Protein AF-A0A8S3RCR1-F1 (afdb_monomer_lite)

Sequence (208 aa):
MQGLGIGVKFLTEEIILFYMEIHKSMHLSSQDHKLKMFHVECVRMNILMWTLYLLLFKKQIIDGKDVNLASLLIPNYETPQIHSVAANGLELNISGKPDPRLNRKLTIQEFIKAFGKFKRVMSSVYPDRRAELDAYEDEIIDISNFYGDRFYDYHKLFSAKSAALLRERRIKVDWSKRDRDLLSLIVAGGNVNVCKICNLVDHTTAFS

pLDDT: mean 70.96, std 20.69, range [28.19, 97.94]

Foldseek 3Di:
DDDPDQPPPVPPPVVVVVVVVVVVVVVPDDDDPVVVVVVVVVVVVLVVLVVVVLVVVLVCLQLLHLDQLLQQVDPSDDDQPQDQDDDPNDRDRPRDDPDVSSVDQDALVSCCVSLVVSLVSNCSPVVVCNVLSVLLNVVLVVCCVVPNSLSRVLVNQVSLVQSCCCVPVVDHDRSNDDPPVSSCCSRVVPPQQADPVPRHSPDHPDPD

Radius of gyration: 21.23 Å; chains: 1; bounding box: 53×50×70 Å

Structure (mmCIF, N/CA/C/O backbone):
data_AF-A0A8S3RCR1-F1
#
_entry.id   AF-A0A8S3RCR1-F1
#
loop_
_atom_site.group_PDB
_atom_site.id
_atom_site.type_symbol
_atom_site.label_atom_id
_atom_site.label_alt_id
_atom_site.label_comp_id
_atom_site.label_asym_id
_atom_site.label_entity_id
_atom_site.label_seq_id
_atom_site.pdbx_PDB_ins_code
_atom_site.Cartn_x
_atom_site.Cartn_y
_atom_site.Cartn_z
_atom_site.occupancy
_atom_site.B_iso_or_equiv
_atom_site.auth_seq_id
_atom_site.auth_comp_id
_atom_site.auth_asym_id
_atom_site.auth_atom_id
_atom_site.pdbx_PDB_model_num
ATOM 1 N N . MET A 1 1 ? -16.857 -32.326 0.442 1.00 38.06 1 MET A N 1
ATOM 2 C CA . MET A 1 1 ? -17.198 -32.139 1.869 1.00 38.06 1 MET A CA 1
ATOM 3 C C . MET A 1 1 ? -16.024 -31.464 2.562 1.00 38.06 1 MET A C 1
ATOM 5 O O . MET A 1 1 ? -14.901 -31.807 2.234 1.00 38.06 1 MET A O 1
ATOM 9 N N . GLN A 1 2 ? -16.333 -30.575 3.514 1.00 35.47 2 GLN A N 1
ATOM 10 C CA . GLN A 1 2 ? -15.449 -29.847 4.446 1.00 35.47 2 GLN A CA 1
ATOM 11 C C . GLN A 1 2 ? -14.782 -28.559 3.928 1.00 35.47 2 GLN A C 1
ATOM 13 O O . GLN A 1 2 ? -14.127 -28.547 2.894 1.00 35.47 2 GLN A O 1
ATOM 18 N N . GLY A 1 3 ? -14.987 -27.467 4.684 1.00 28.19 3 GLY A N 1
ATOM 19 C CA . GLY A 1 3 ? -14.357 -26.162 4.447 1.00 28.19 3 GLY A CA 1
ATOM 20 C C . GLY A 1 3 ? -15.073 -24.912 4.995 1.00 28.19 3 GLY A C 1
ATOM 21 O O . GLY A 1 3 ? -14.599 -23.809 4.756 1.00 28.19 3 GLY A O 1
ATOM 22 N N . LEU A 1 4 ? -16.192 -25.025 5.723 1.00 33.91 4 LEU A N 1
ATOM 23 C CA . LEU A 1 4 ? -16.800 -23.904 6.464 1.00 33.91 4 LEU A CA 1
ATOM 24 C C . LEU A 1 4 ? -16.152 -23.816 7.855 1.00 33.91 4 LEU A C 1
ATOM 26 O O . LEU A 1 4 ? -16.524 -24.581 8.739 1.00 33.91 4 LEU A O 1
ATOM 30 N N . GLY A 1 5 ? -15.174 -22.929 8.070 1.00 33.78 5 GLY A N 1
ATOM 31 C CA . GLY A 1 5 ? -14.582 -22.836 9.416 1.00 33.78 5 GLY A CA 1
ATOM 32 C C . GLY A 1 5 ? -13.543 -21.759 9.730 1.00 33.78 5 GLY A C 1
ATOM 33 O O . GLY A 1 5 ? -13.031 -21.769 10.845 1.00 33.78 5 GLY A O 1
ATOM 34 N N . ILE A 1 6 ? -13.201 -20.837 8.823 1.00 37.75 6 ILE A N 1
ATOM 35 C CA . ILE A 1 6 ? -12.037 -19.947 9.054 1.00 37.75 6 ILE A CA 1
ATOM 36 C C . ILE A 1 6 ? -12.430 -18.473 9.299 1.00 37.75 6 ILE A C 1
ATOM 38 O O . ILE A 1 6 ? -11.677 -17.723 9.912 1.00 37.75 6 ILE A O 1
ATOM 42 N N . GLY A 1 7 ? -13.661 -18.064 8.972 1.00 31.39 7 GLY A N 1
ATOM 43 C CA . GLY A 1 7 ? -14.106 -16.665 9.108 1.00 31.39 7 GLY A CA 1
ATOM 44 C C . GLY A 1 7 ? -14.432 -16.172 10.529 1.00 31.39 7 GLY A C 1
ATOM 45 O O . GLY A 1 7 ? -14.585 -14.970 10.723 1.00 31.39 7 GLY A O 1
ATOM 46 N N . VAL A 1 8 ? -14.542 -17.060 11.526 1.00 35.16 8 VAL A N 1
ATOM 47 C CA . VAL A 1 8 ? -15.030 -16.699 12.878 1.00 35.16 8 VAL A CA 1
ATOM 48 C C . VAL A 1 8 ? -13.893 -16.378 13.862 1.00 35.16 8 VAL A C 1
ATOM 50 O O . VAL A 1 8 ? -14.118 -15.682 14.845 1.00 35.16 8 VAL A O 1
ATOM 53 N N . LYS A 1 9 ? -12.650 -16.808 13.599 1.00 40.06 9 LYS A N 1
ATOM 54 C CA . LYS A 1 9 ? -11.548 -16.699 14.581 1.00 40.06 9 LYS A CA 1
ATOM 55 C C . LYS A 1 9 ? -10.892 -15.317 14.681 1.00 40.06 9 LYS A C 1
ATOM 57 O O . LYS A 1 9 ? -10.357 -14.985 15.726 1.00 40.06 9 LYS A O 1
ATOM 62 N N . PHE A 1 10 ? -10.939 -14.489 13.638 1.00 39.25 10 PHE A N 1
ATOM 63 C CA . PHE A 1 10 ? -10.272 -13.174 13.664 1.00 39.25 10 PHE A CA 1
ATOM 64 C C . PHE A 1 10 ? -11.093 -12.067 14.331 1.00 39.25 10 PHE A C 1
ATOM 66 O O . PHE A 1 10 ? -10.557 -11.011 14.649 1.00 39.25 10 PHE A O 1
ATOM 73 N N . LEU A 1 11 ? -12.392 -12.292 14.537 1.00 44.34 11 LEU A N 1
ATOM 74 C CA . LEU A 1 11 ? -13.261 -11.343 15.227 1.00 44.34 11 LEU A CA 1
ATOM 75 C C . LEU A 1 11 ? -13.164 -11.482 16.750 1.00 44.34 11 LEU A C 1
ATOM 77 O O . LEU A 1 11 ? -13.550 -10.559 17.448 1.00 44.34 11 LEU A O 1
ATOM 81 N N . THR A 1 12 ? -12.653 -12.589 17.292 1.00 53.22 12 THR A N 1
ATOM 82 C CA . THR A 1 12 ? -12.822 -12.876 18.719 1.00 53.22 12 THR A CA 1
ATOM 83 C C . THR A 1 12 ? -11.883 -12.092 19.624 1.00 53.22 12 THR A C 1
ATOM 85 O O . THR A 1 12 ? -12.355 -11.600 20.631 1.00 53.22 12 THR A O 1
ATOM 88 N N . GLU A 1 13 ? -10.602 -11.902 19.311 1.00 45.50 13 GLU A N 1
ATOM 89 C CA . GLU A 1 13 ? -9.670 -11.304 20.291 1.00 45.50 13 GLU A CA 1
ATOM 90 C C . GLU A 1 13 ? -9.880 -9.797 20.501 1.00 45.50 13 GLU A C 1
ATOM 92 O O . GLU A 1 13 ? -9.953 -9.340 21.640 1.00 45.50 13 GLU A O 1
ATOM 97 N N . GLU A 1 14 ? -10.065 -9.024 19.425 1.00 48.78 14 GLU A N 1
ATOM 98 C CA . GLU A 1 14 ? -10.359 -7.585 19.528 1.00 48.78 14 GLU A CA 1
ATOM 99 C C . GLU A 1 14 ? -11.768 -7.340 20.109 1.00 48.78 14 GLU A C 1
ATOM 101 O O . GLU A 1 14 ? -11.953 -6.410 20.895 1.00 48.78 14 GLU A O 1
ATOM 106 N N . ILE A 1 15 ? -12.746 -8.212 19.809 1.00 52.50 15 ILE A N 1
ATOM 107 C CA . ILE A 1 15 ? -14.072 -8.165 20.445 1.00 52.50 15 ILE A CA 1
ATOM 108 C C . ILE A 1 15 ? -13.982 -8.555 21.920 1.00 52.50 15 ILE A C 1
ATOM 110 O O . ILE A 1 15 ? -14.623 -7.898 22.726 1.00 52.50 15 ILE A O 1
ATOM 114 N N . ILE A 1 16 ? -13.192 -9.565 22.301 1.00 52.00 16 ILE A N 1
ATOM 115 C CA . ILE A 1 16 ? -13.025 -10.005 23.696 1.00 52.00 16 ILE A CA 1
ATOM 116 C C . ILE A 1 16 ? -12.369 -8.905 24.528 1.00 52.00 16 ILE A C 1
ATOM 118 O O . ILE A 1 16 ? -12.873 -8.601 25.605 1.00 52.00 16 ILE A O 1
ATOM 122 N N . LEU A 1 17 ? -11.301 -8.271 24.036 1.00 53.91 17 LEU A N 1
ATOM 123 C CA . LEU A 1 17 ? -10.651 -7.163 24.743 1.00 53.91 17 LEU A CA 1
ATOM 124 C C . LEU A 1 17 ? -11.605 -5.973 24.916 1.00 53.91 17 LEU A C 1
ATOM 126 O O . LEU A 1 17 ? -11.690 -5.410 26.003 1.00 53.91 17 LEU A O 1
ATOM 130 N N . PHE A 1 18 ? -12.400 -5.655 23.892 1.00 54.16 18 PHE A N 1
ATOM 131 C CA . PHE A 1 18 ? -13.432 -4.621 23.985 1.00 54.16 18 PHE A CA 1
ATOM 132 C C . PHE A 1 18 ? -14.581 -5.016 24.932 1.00 54.16 18 PHE A C 1
ATOM 134 O O . PHE A 1 18 ? -15.055 -4.190 25.708 1.00 54.16 18 PHE A O 1
ATOM 141 N N . TYR A 1 19 ? -14.992 -6.289 24.940 1.00 52.16 19 TYR A N 1
ATOM 142 C CA . TYR A 1 19 ? -16.002 -6.826 25.858 1.00 52.16 19 TYR A CA 1
ATOM 143 C C . TYR A 1 19 ? -15.517 -6.786 27.311 1.00 52.16 19 TYR A C 1
ATOM 145 O O . TYR A 1 19 ? -16.290 -6.465 28.212 1.00 52.16 19 TYR A O 1
ATOM 153 N N . MET A 1 20 ? -14.232 -7.068 27.545 1.00 52.97 20 MET A N 1
ATOM 154 C CA . MET A 1 20 ? -13.609 -6.971 28.864 1.00 52.97 20 MET A CA 1
ATOM 155 C C . MET A 1 20 ? -13.491 -5.518 29.337 1.00 52.97 20 MET A C 1
ATOM 157 O O . MET A 1 20 ? -13.772 -5.249 30.505 1.00 52.97 20 MET A O 1
ATOM 161 N N . GLU A 1 21 ? -13.168 -4.576 28.447 1.00 55.81 21 GLU A N 1
ATOM 162 C CA . GLU A 1 21 ? -13.151 -3.139 28.753 1.00 55.81 21 GLU A CA 1
ATOM 163 C C . GLU A 1 21 ? -14.562 -2.629 29.112 1.00 55.81 21 GLU A C 1
ATOM 165 O O . GLU A 1 21 ? -14.747 -1.970 30.136 1.00 55.81 21 GLU A O 1
ATOM 170 N N . ILE A 1 22 ? -15.589 -3.029 28.347 1.00 52.16 22 ILE A N 1
ATOM 171 C CA . ILE A 1 22 ? -17.000 -2.703 28.625 1.00 52.16 22 ILE A CA 1
ATOM 172 C C . ILE A 1 22 ? -17.455 -3.293 29.963 1.00 52.16 22 ILE A C 1
ATOM 174 O O . ILE A 1 22 ? -18.098 -2.601 30.755 1.00 52.16 22 ILE A O 1
ATOM 178 N N . HIS A 1 23 ? -17.119 -4.553 30.247 1.00 55.25 23 HIS A N 1
ATOM 179 C CA . HIS A 1 23 ? -17.487 -5.202 31.506 1.00 55.25 23 HIS A CA 1
ATOM 180 C C . HIS A 1 23 ? -16.837 -4.501 32.711 1.00 55.25 23 HIS A C 1
ATOM 182 O O . HIS A 1 23 ? -17.454 -4.356 33.768 1.00 55.25 23 HIS A O 1
ATOM 188 N N . LYS A 1 24 ? -15.612 -3.992 32.536 1.00 56.00 24 LYS A N 1
ATOM 189 C CA . LYS A 1 24 ? -14.896 -3.194 33.536 1.00 56.00 24 LYS A CA 1
ATOM 190 C C . LYS A 1 24 ? -15.561 -1.828 33.756 1.00 56.00 24 LYS A C 1
ATOM 192 O O . LYS A 1 24 ? -15.744 -1.428 34.904 1.00 56.00 24 LYS A O 1
ATOM 197 N N . SER A 1 25 ? -16.009 -1.156 32.692 1.00 50.44 25 SER A N 1
ATOM 198 C CA . SER A 1 25 ? -16.772 0.102 32.777 1.00 50.44 25 SER A CA 1
ATOM 199 C C . SER A 1 25 ? -18.176 -0.074 33.376 1.00 50.44 25 SER A C 1
ATOM 201 O O . SER A 1 25 ? -18.629 0.789 34.127 1.00 50.44 25 SER A O 1
ATOM 203 N N . MET A 1 26 ? -18.851 -1.203 33.124 1.00 50.53 26 MET A N 1
ATOM 204 C CA . MET A 1 26 ? -20.158 -1.523 33.720 1.00 50.53 26 MET A CA 1
ATOM 205 C C . MET A 1 26 ? -20.089 -1.744 35.234 1.00 50.53 26 MET A C 1
ATOM 207 O O . MET A 1 26 ? -21.072 -1.486 35.932 1.00 50.53 26 MET A O 1
ATOM 211 N N . HIS A 1 27 ? -18.946 -2.198 35.754 1.00 52.91 27 HIS A N 1
ATOM 212 C CA . HIS A 1 27 ? -18.789 -2.455 37.184 1.00 52.91 27 HIS A CA 1
ATOM 213 C C . HIS A 1 27 ? -18.589 -1.176 38.017 1.00 52.91 27 HIS A C 1
ATOM 215 O O . HIS A 1 27 ? -18.861 -1.189 39.216 1.00 52.91 27 HIS A O 1
ATOM 221 N N . LEU A 1 28 ? -18.165 -0.075 37.383 1.00 51.44 28 LEU A N 1
ATOM 222 C CA . LEU A 1 28 ? -17.872 1.219 38.017 1.00 51.44 28 LEU A CA 1
ATOM 223 C C . LEU A 1 28 ? -19.085 2.174 38.084 1.00 51.44 28 LEU A C 1
ATOM 225 O O . LEU A 1 28 ? -19.004 3.225 38.715 1.00 51.44 28 LEU A O 1
ATOM 229 N N . SER A 1 29 ? -20.218 1.825 37.463 1.00 47.53 29 SER A N 1
ATOM 230 C CA . SER A 1 29 ? -21.418 2.671 37.380 1.00 47.53 29 SER A CA 1
ATOM 231 C C . SER A 1 29 ? -22.525 2.204 38.343 1.00 47.53 29 SER A C 1
ATOM 233 O O . SER A 1 29 ? -23.146 1.149 38.184 1.00 47.53 29 SER A O 1
ATOM 235 N N . SER A 1 30 ? -22.749 3.025 39.370 1.00 52.34 30 SER A N 1
ATOM 236 C CA . SER A 1 30 ? -23.741 2.871 40.438 1.00 52.34 30 SER A CA 1
ATOM 237 C C . SER A 1 30 ? -25.212 2.947 39.965 1.00 52.34 30 SER A C 1
ATOM 239 O O . SER A 1 30 ? -25.583 3.777 39.141 1.00 52.34 30 SER A O 1
ATOM 241 N N . GLN A 1 31 ? -26.014 2.040 40.538 1.00 51.28 31 GLN A N 1
ATOM 242 C CA . GLN A 1 31 ? -27.457 1.998 40.863 1.00 51.28 31 GLN A CA 1
ATOM 243 C C . GLN A 1 31 ? -28.603 2.504 39.956 1.00 51.28 31 GLN A C 1
ATOM 245 O O . GLN A 1 31 ? -29.742 2.203 40.306 1.00 51.28 31 GLN A O 1
ATOM 250 N N . ASP A 1 32 ? -28.410 3.123 38.790 1.00 55.47 32 ASP A N 1
ATOM 251 C CA . ASP A 1 32 ? -29.571 3.564 37.986 1.00 55.47 32 ASP A CA 1
ATOM 252 C C . ASP A 1 32 ? -29.875 2.644 36.781 1.00 55.47 32 ASP A C 1
ATOM 254 O O . ASP A 1 32 ? -29.146 2.590 35.785 1.00 55.47 32 ASP A O 1
ATOM 258 N N . HIS A 1 33 ? -30.967 1.876 36.882 1.00 55.06 33 HIS A N 1
ATOM 259 C CA . HIS A 1 33 ? -31.375 0.862 35.898 1.00 55.06 33 HIS A CA 1
ATOM 260 C C . HIS A 1 33 ? -31.678 1.473 34.517 1.00 55.06 33 HIS A C 1
ATOM 262 O O . HIS A 1 33 ? -31.428 0.836 33.491 1.00 55.06 33 HIS A O 1
ATOM 268 N N . LYS A 1 34 ? -32.155 2.728 34.473 1.00 53.16 34 LYS A N 1
ATOM 269 C CA . LYS A 1 34 ? -32.436 3.441 33.215 1.00 53.16 34 LYS A CA 1
ATOM 270 C C . LYS A 1 34 ? -31.156 3.886 32.507 1.00 53.16 34 LYS A C 1
ATOM 272 O O . LYS A 1 34 ? -31.077 3.759 31.286 1.00 53.16 34 LYS A O 1
ATOM 277 N N . LEU A 1 35 ? -30.134 4.323 33.252 1.00 50.22 35 LEU A N 1
ATOM 278 C CA . LEU A 1 35 ? -28.823 4.653 32.676 1.00 50.22 35 LEU A CA 1
ATOM 279 C C . LEU A 1 35 ? -28.118 3.412 32.119 1.00 50.22 35 LEU A C 1
ATOM 281 O O . LEU A 1 35 ? -27.528 3.492 31.045 1.00 50.22 35 LEU A O 1
ATOM 285 N N . LYS A 1 36 ? -28.206 2.259 32.800 1.00 54.34 36 LYS A N 1
ATOM 286 C CA . LYS A 1 36 ? -27.629 0.997 32.300 1.00 54.34 36 LYS A CA 1
ATOM 287 C C . LYS A 1 36 ? -28.236 0.584 30.963 1.00 54.34 36 LYS A C 1
ATOM 289 O O . LYS A 1 36 ? -27.502 0.192 30.063 1.00 54.34 36 LYS A O 1
ATOM 294 N N . MET A 1 37 ? -29.552 0.713 30.812 1.00 51.06 37 MET A N 1
ATOM 295 C CA . MET A 1 37 ? -30.247 0.342 29.580 1.00 51.06 37 MET A CA 1
ATOM 296 C C . MET A 1 37 ? -29.887 1.278 28.411 1.00 51.06 37 MET A C 1
ATOM 298 O O . MET A 1 37 ? -29.569 0.797 27.326 1.00 51.06 37 MET A O 1
ATOM 302 N N . PHE A 1 38 ? -29.806 2.593 28.658 1.00 50.78 38 PHE A N 1
ATOM 303 C CA . PHE A 1 38 ? -29.336 3.578 27.670 1.00 50.78 38 PHE A CA 1
ATOM 304 C C . PHE A 1 38 ? -27.872 3.346 27.260 1.00 50.78 38 PHE A C 1
ATOM 306 O O . PHE A 1 38 ? -27.523 3.445 26.085 1.00 50.78 38 PHE A O 1
ATOM 313 N N . HIS A 1 39 ? -27.005 3.001 28.218 1.00 51.09 39 HIS A N 1
ATOM 314 C CA . HIS A 1 39 ? -25.599 2.701 27.949 1.00 51.09 39 HIS A CA 1
ATOM 315 C C . HIS A 1 39 ? -25.450 1.415 27.123 1.00 51.09 39 HIS A C 1
ATOM 317 O O . HIS A 1 39 ? -24.672 1.382 26.173 1.00 51.09 39 HIS A O 1
ATOM 323 N N . VAL A 1 40 ? -26.239 0.378 27.424 1.00 54.72 40 VAL A N 1
ATOM 324 C CA . VAL A 1 40 ? -26.254 -0.885 26.669 1.00 54.72 40 VAL A CA 1
ATOM 325 C C . VAL A 1 40 ? -26.747 -0.676 25.236 1.00 54.72 40 VAL A C 1
ATOM 327 O O . VAL A 1 40 ? -26.133 -1.208 24.315 1.00 54.72 40 VAL A O 1
ATOM 330 N N . GLU A 1 41 ? -27.794 0.120 25.008 1.00 48.81 41 GLU A N 1
ATOM 331 C CA . GLU A 1 41 ? -28.265 0.424 23.648 1.00 48.81 41 GLU A CA 1
ATOM 332 C C . GLU A 1 41 ? -27.273 1.280 22.854 1.00 48.81 41 GLU A C 1
ATOM 334 O O . GLU A 1 41 ? -27.027 0.995 21.683 1.00 48.81 41 GLU A O 1
ATOM 339 N N . CYS A 1 42 ? -26.626 2.260 23.489 1.00 48.72 42 CYS A N 1
ATOM 340 C CA . CYS A 1 42 ? -25.611 3.098 22.848 1.00 48.72 42 CYS A CA 1
ATOM 341 C C . CYS A 1 42 ? -24.339 2.303 22.490 1.00 48.72 42 CYS A C 1
ATOM 343 O O . CYS A 1 42 ? -23.768 2.470 21.408 1.00 48.72 42 CYS A O 1
ATOM 345 N N . VAL A 1 43 ? -23.927 1.371 23.357 1.00 53.66 43 VAL A N 1
ATOM 346 C CA . VAL A 1 43 ? -22.843 0.414 23.083 1.00 53.66 43 VAL A CA 1
ATOM 347 C C . VAL A 1 43 ? -23.248 -0.551 21.967 1.00 53.66 43 VAL A C 1
ATOM 349 O O . VAL A 1 43 ? -22.458 -0.813 21.066 1.00 53.66 43 VAL A O 1
ATOM 352 N N . ARG A 1 44 ? -24.495 -1.033 21.956 1.00 51.66 44 ARG A N 1
ATOM 353 C CA . ARG A 1 44 ? -25.009 -1.955 20.934 1.00 51.66 44 ARG A CA 1
ATOM 354 C C . ARG A 1 44 ? -25.157 -1.290 19.560 1.00 51.66 44 ARG A C 1
ATOM 356 O O . ARG A 1 44 ? -24.788 -1.911 18.565 1.00 51.66 44 ARG A O 1
ATOM 363 N N . MET A 1 45 ? -25.607 -0.033 19.490 1.00 52.12 45 MET A N 1
ATOM 364 C CA . MET A 1 45 ? -25.605 0.760 18.252 1.00 52.12 45 MET A CA 1
ATOM 365 C C . MET A 1 45 ? -24.185 1.033 17.759 1.00 52.12 45 MET A C 1
ATOM 367 O O . MET A 1 45 ? -23.924 0.855 16.572 1.00 52.12 45 MET A O 1
ATOM 371 N N . ASN A 1 46 ? -23.249 1.381 18.650 1.00 51.03 46 ASN A N 1
ATOM 372 C CA . ASN A 1 46 ? -21.844 1.530 18.271 1.00 51.03 46 ASN A CA 1
ATOM 373 C C . ASN A 1 46 ? -21.258 0.215 17.744 1.00 51.03 46 ASN A C 1
ATOM 375 O O . ASN A 1 46 ? -20.615 0.227 16.705 1.00 51.03 46 ASN A O 1
ATOM 379 N N . ILE A 1 47 ? -21.526 -0.932 18.373 1.00 55.31 47 ILE A N 1
ATOM 380 C CA . ILE A 1 47 ? -21.041 -2.241 17.900 1.00 55.31 47 ILE A CA 1
ATOM 381 C C . ILE A 1 47 ? -21.627 -2.598 16.527 1.00 55.31 47 ILE A C 1
ATOM 383 O O . ILE A 1 47 ? -20.897 -3.062 15.650 1.00 55.31 47 ILE A O 1
ATOM 387 N N . LEU A 1 48 ? -22.928 -2.379 16.311 1.00 55.12 48 LEU A N 1
ATOM 388 C CA . LEU A 1 48 ? -23.584 -2.644 15.025 1.00 55.12 48 LEU A CA 1
ATOM 389 C C . LEU A 1 48 ? -23.052 -1.726 13.917 1.00 55.12 48 LEU A C 1
ATOM 391 O O . LEU A 1 48 ? -22.763 -2.183 12.814 1.00 55.12 48 LEU A O 1
ATOM 395 N N . MET A 1 49 ? -22.842 -0.449 14.230 1.00 55.62 49 MET A N 1
ATOM 396 C CA . MET A 1 49 ? -22.256 0.520 13.308 1.00 55.62 49 MET A CA 1
ATOM 397 C C . MET A 1 49 ? -20.791 0.181 12.997 1.00 55.62 49 MET A C 1
ATOM 399 O O . MET A 1 49 ? -20.400 0.170 11.834 1.00 55.62 49 MET A O 1
ATOM 403 N N . TRP A 1 50 ? -20.001 -0.205 14.004 1.00 51.38 50 TRP A N 1
ATOM 404 C CA . TRP A 1 50 ? -18.614 -0.650 13.840 1.00 51.38 50 TRP A CA 1
ATOM 405 C C . TRP A 1 50 ? -18.497 -1.939 13.026 1.00 51.38 50 TRP A C 1
ATOM 407 O O . TRP A 1 50 ? -17.595 -2.064 12.200 1.00 51.38 50 TRP A O 1
ATOM 417 N N . THR A 1 51 ? -19.400 -2.900 13.223 1.00 56.38 51 THR A N 1
ATOM 418 C CA . THR A 1 51 ? -19.390 -4.165 12.471 1.00 56.38 51 THR A CA 1
ATOM 419 C C . THR A 1 51 ? -19.791 -3.962 11.013 1.00 56.38 51 THR A C 1
ATOM 421 O O . THR A 1 51 ? -19.090 -4.460 10.131 1.00 56.38 51 THR A O 1
ATOM 424 N N . LEU A 1 52 ? -20.836 -3.174 10.735 1.00 57.81 52 LEU A N 1
ATOM 425 C CA . LEU A 1 52 ? -21.219 -2.777 9.372 1.00 57.81 52 LEU A CA 1
ATOM 426 C C . LEU A 1 52 ? -20.117 -1.962 8.676 1.00 57.81 52 LEU A C 1
ATOM 428 O O . LEU A 1 52 ? -19.788 -2.225 7.518 1.00 57.81 52 LEU A O 1
ATOM 432 N N . TYR A 1 53 ? -19.490 -1.032 9.399 1.00 61.28 53 TYR A N 1
ATOM 433 C CA . TYR A 1 53 ? -18.367 -0.228 8.917 1.00 61.28 53 TYR A CA 1
ATOM 434 C C . TYR A 1 53 ? -17.167 -1.094 8.515 1.00 61.28 53 TYR A C 1
ATOM 436 O O . TYR A 1 53 ? -16.651 -1.005 7.396 1.00 61.28 53 TYR A O 1
ATOM 444 N N . LEU A 1 54 ? -16.755 -1.991 9.413 1.00 62.09 54 LEU A N 1
ATOM 445 C CA . LEU A 1 54 ? -15.642 -2.901 9.179 1.00 62.09 54 LEU A CA 1
ATOM 446 C C . LEU A 1 54 ? -15.935 -3.844 8.000 1.00 62.09 54 LEU A C 1
ATOM 448 O O . LEU A 1 54 ? -15.026 -4.169 7.238 1.00 62.09 54 LEU A O 1
ATOM 452 N N . LEU A 1 55 ? -17.192 -4.260 7.819 1.00 66.62 55 LEU A N 1
ATOM 453 C CA . LEU A 1 55 ? -17.628 -5.097 6.697 1.00 66.62 55 LEU A CA 1
ATOM 454 C C . LEU A 1 55 ? -17.507 -4.382 5.342 1.00 66.62 55 LEU A C 1
ATOM 456 O O . LEU A 1 55 ? -17.037 -4.995 4.380 1.00 66.62 55 LEU A O 1
ATOM 460 N N . LEU A 1 56 ? -17.866 -3.096 5.257 1.00 68.06 56 LEU A N 1
ATOM 461 C CA . LEU A 1 56 ? -17.794 -2.339 4.003 1.00 68.06 56 LEU A CA 1
ATOM 462 C C . LEU A 1 56 ? -16.343 -2.166 3.526 1.00 68.06 56 LEU A C 1
ATOM 464 O O . LEU A 1 56 ? -16.036 -2.445 2.365 1.00 68.06 56 LEU A O 1
ATOM 468 N N . PHE A 1 57 ? -15.434 -1.768 4.423 1.00 72.75 57 PHE A N 1
ATOM 469 C CA . PHE A 1 57 ? -14.012 -1.606 4.092 1.00 72.75 57 PHE A CA 1
ATOM 470 C C . PHE A 1 57 ? -13.344 -2.933 3.751 1.00 72.75 57 PHE A C 1
ATOM 472 O O . PHE A 1 57 ? -12.577 -3.007 2.791 1.00 72.75 57 PHE A O 1
ATOM 479 N N . LYS A 1 58 ? -13.688 -4.002 4.479 1.00 80.69 58 LYS A N 1
ATOM 480 C CA . LYS A 1 58 ? -13.214 -5.352 4.161 1.00 80.69 58 LYS A CA 1
ATOM 481 C C . LYS A 1 58 ? -13.581 -5.749 2.739 1.00 80.69 58 LYS A C 1
ATOM 483 O O . LYS A 1 58 ? -12.713 -6.208 2.005 1.00 80.69 58 LYS A O 1
ATOM 488 N N . LYS A 1 59 ? -14.832 -5.518 2.331 1.00 81.88 59 LYS A N 1
ATOM 489 C CA . LYS A 1 59 ? -15.284 -5.827 0.972 1.00 81.88 59 LYS A CA 1
ATOM 490 C C . LYS A 1 59 ? -14.477 -5.062 -0.080 1.00 81.88 59 LYS A C 1
ATOM 492 O O . LYS A 1 59 ? -14.005 -5.679 -1.023 1.00 81.88 59 LYS A O 1
ATOM 497 N N . GLN A 1 60 ? -14.258 -3.756 0.096 1.00 84.31 60 GLN A N 1
ATOM 498 C CA . GLN A 1 60 ? -13.481 -2.963 -0.869 1.00 84.31 60 GLN A CA 1
ATOM 499 C C . GLN A 1 60 ? -12.035 -3.461 -1.016 1.00 84.31 60 GLN A C 1
ATOM 501 O O . GLN A 1 60 ? -11.538 -3.553 -2.137 1.00 84.31 60 GLN A O 1
ATOM 506 N N . ILE A 1 61 ? -11.392 -3.825 0.098 1.00 86.62 61 ILE A N 1
ATOM 507 C CA . ILE A 1 61 ? -10.037 -4.393 0.108 1.00 86.62 61 ILE A CA 1
ATOM 508 C C . ILE A 1 61 ? -10.011 -5.746 -0.615 1.00 86.62 61 ILE A C 1
ATOM 510 O O . ILE A 1 61 ? -9.158 -5.967 -1.469 1.00 86.62 61 ILE A O 1
ATOM 514 N N . ILE A 1 62 ? -10.951 -6.642 -0.298 1.00 86.69 62 ILE A N 1
ATOM 515 C CA . ILE A 1 62 ? -11.028 -7.991 -0.885 1.00 86.69 62 ILE A CA 1
ATOM 516 C C . ILE A 1 62 ? -11.343 -7.932 -2.385 1.00 86.69 62 ILE A C 1
ATOM 518 O O . ILE A 1 62 ? -10.772 -8.700 -3.159 1.00 86.69 62 ILE A O 1
ATOM 522 N N . ASP A 1 63 ? -12.204 -6.998 -2.796 1.00 85.88 63 ASP A N 1
ATOM 523 C CA . ASP A 1 63 ? -12.540 -6.730 -4.198 1.00 85.88 63 ASP A CA 1
ATOM 524 C C . ASP A 1 63 ? -11.365 -6.078 -4.963 1.00 85.88 63 ASP A C 1
ATOM 526 O O . ASP A 1 63 ? -11.443 -5.904 -6.180 1.00 85.88 63 ASP A O 1
ATOM 530 N N . GLY A 1 64 ? -10.283 -5.707 -4.265 1.00 83.06 64 GLY A N 1
ATOM 531 C CA . GLY A 1 64 ? -9.087 -5.094 -4.837 1.00 83.06 64 GLY A CA 1
ATOM 532 C C . GLY A 1 64 ? -9.315 -3.678 -5.366 1.00 83.06 64 GLY A C 1
ATOM 533 O O . GLY A 1 64 ? -8.691 -3.277 -6.349 1.00 83.06 64 GLY A O 1
ATOM 534 N N . LYS A 1 65 ? -10.227 -2.926 -4.738 1.00 85.62 65 LYS A N 1
ATOM 535 C CA . LYS A 1 65 ? -10.424 -1.501 -5.029 1.00 85.62 65 LYS A CA 1
ATOM 536 C C . LYS A 1 65 ? -9.254 -0.676 -4.492 1.00 85.62 65 LYS A C 1
ATOM 538 O O . LYS A 1 65 ? -8.603 -1.070 -3.527 1.00 85.62 65 LYS A O 1
ATOM 543 N N . ASP A 1 66 ? -9.040 0.494 -5.087 1.00 86.94 66 ASP A N 1
ATOM 544 C CA . ASP A 1 66 ? -8.091 1.474 -4.562 1.00 86.94 66 ASP A CA 1
ATOM 545 C C . ASP A 1 66 ? -8.657 2.101 -3.277 1.00 86.94 66 ASP A C 1
ATOM 547 O O . ASP A 1 66 ? -9.613 2.879 -3.314 1.00 86.94 66 ASP A O 1
ATOM 551 N N . VAL A 1 67 ? -8.123 1.688 -2.126 1.00 86.31 67 VAL A N 1
ATOM 552 C CA . VAL A 1 67 ? -8.593 2.116 -0.803 1.00 86.31 67 VAL A CA 1
ATOM 553 C C . VAL A 1 67 ? -7.641 3.164 -0.248 1.00 86.31 67 VAL A C 1
ATOM 555 O O . VAL A 1 67 ? -6.449 2.915 -0.086 1.00 86.31 67 VAL A O 1
ATOM 558 N N . ASN A 1 68 ? -8.177 4.324 0.133 1.00 87.81 68 ASN A N 1
ATOM 559 C CA . ASN A 1 68 ? -7.389 5.353 0.800 1.00 87.81 68 ASN A CA 1
ATOM 560 C C . ASN A 1 68 ? -7.006 4.897 2.217 1.00 87.81 68 ASN A C 1
ATOM 562 O O . ASN A 1 68 ? -7.843 4.885 3.115 1.00 87.81 68 ASN A O 1
ATOM 566 N N . LEU A 1 69 ? -5.731 4.574 2.446 1.00 89.75 69 LEU A N 1
ATOM 567 C CA . LEU A 1 69 ? -5.250 4.102 3.748 1.00 89.75 69 LEU A CA 1
ATOM 568 C C . LEU A 1 69 ? -5.527 5.074 4.907 1.00 89.75 69 LEU A C 1
ATOM 570 O O . LEU A 1 69 ? -5.68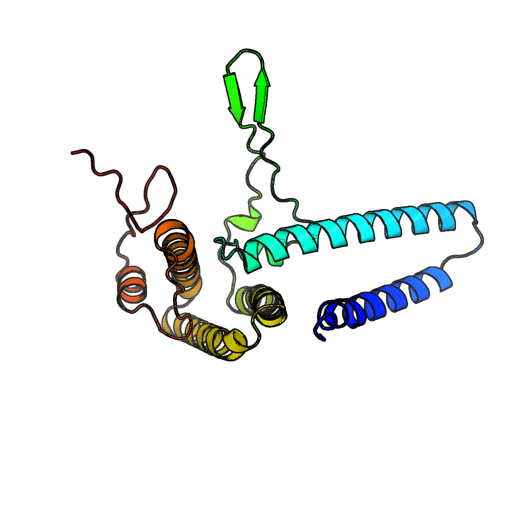3 4.626 6.044 1.00 89.75 69 LEU A O 1
ATOM 574 N N . ALA A 1 70 ? -5.652 6.381 4.652 1.00 86.81 70 ALA A N 1
ATOM 575 C CA . ALA A 1 70 ? -5.991 7.349 5.693 1.00 86.81 70 ALA A CA 1
ATOM 576 C C . ALA A 1 70 ? -7.368 7.071 6.319 1.00 86.81 70 ALA A C 1
ATOM 578 O O . ALA A 1 70 ? -7.544 7.288 7.520 1.00 86.81 70 ALA A O 1
ATOM 579 N N . SER A 1 71 ? -8.320 6.519 5.557 1.00 84.62 71 SER A N 1
ATOM 580 C CA . SER A 1 71 ? -9.643 6.158 6.081 1.00 84.62 71 SER A CA 1
ATOM 581 C C . SER A 1 71 ? -9.570 5.040 7.127 1.00 84.62 71 SER A C 1
ATOM 583 O O . SER A 1 71 ? -10.377 5.002 8.051 1.00 84.62 71 SER A O 1
ATOM 585 N N . LEU A 1 72 ? -8.561 4.163 7.048 1.00 84.69 72 LEU A N 1
ATOM 586 C CA . LEU A 1 72 ? -8.352 3.074 8.010 1.00 84.69 72 LEU A CA 1
ATOM 587 C C . LEU A 1 72 ? -7.835 3.572 9.367 1.00 84.69 72 LEU A C 1
ATOM 589 O O . LEU A 1 72 ? -7.828 2.815 10.346 1.00 84.69 72 LEU A O 1
ATOM 593 N N . LEU A 1 73 ? -7.381 4.823 9.438 1.00 84.50 73 LEU A N 1
ATOM 594 C CA . LEU A 1 73 ? -6.883 5.451 10.660 1.00 84.50 73 LEU A CA 1
ATOM 595 C C . LEU A 1 73 ? -7.930 6.319 11.354 1.00 84.50 73 LEU A C 1
ATOM 597 O O . LEU A 1 73 ? -7.776 6.590 12.542 1.00 84.50 73 LEU A O 1
ATOM 601 N N . ILE A 1 74 ? -8.976 6.739 10.643 1.00 79.12 74 ILE A N 1
ATOM 602 C CA . ILE A 1 74 ? -10.016 7.611 11.182 1.00 79.12 74 ILE A CA 1
ATOM 603 C C . ILE A 1 74 ? -11.075 6.749 11.895 1.00 79.12 74 ILE A C 1
ATOM 605 O O . ILE A 1 74 ? -11.713 5.908 11.255 1.00 79.12 74 ILE A O 1
ATOM 609 N N . PRO A 1 75 ? -11.293 6.938 13.209 1.00 66.88 75 PRO A N 1
ATOM 610 C CA . PRO A 1 75 ? -12.399 6.296 13.913 1.00 66.88 75 PRO A CA 1
ATOM 611 C C . PRO A 1 75 ? -13.739 6.773 13.340 1.00 66.88 75 PRO A C 1
ATOM 613 O O . PRO A 1 75 ? -13.923 7.975 13.150 1.00 66.88 75 PRO A O 1
ATOM 616 N N . ASN A 1 76 ? -14.673 5.848 13.100 1.00 60.53 76 ASN A N 1
ATOM 617 C CA . ASN A 1 76 ? -16.032 6.141 12.619 1.00 60.53 76 ASN A CA 1
ATOM 618 C C . ASN A 1 76 ? -16.095 6.921 11.287 1.00 60.53 76 ASN A C 1
ATOM 620 O O . ASN A 1 76 ? -17.003 7.723 11.088 1.00 60.53 76 ASN A O 1
ATOM 624 N N . TYR A 1 77 ? -15.126 6.745 10.381 1.00 62.66 77 TYR A N 1
ATOM 625 C CA . TYR A 1 77 ? -15.166 7.418 9.081 1.00 62.66 77 TYR A CA 1
ATOM 626 C C . TYR A 1 77 ? -16.271 6.847 8.191 1.00 62.66 77 TYR A C 1
ATOM 628 O O . TYR A 1 77 ? -16.080 5.835 7.544 1.00 62.66 77 TYR A O 1
ATOM 636 N N . GLU A 1 78 ? -17.427 7.483 8.081 1.00 56.34 78 GLU A N 1
ATOM 637 C CA . GLU A 1 78 ? -18.413 7.045 7.093 1.00 56.34 78 GLU A CA 1
ATOM 638 C C . GLU A 1 78 ? -17.927 7.410 5.687 1.00 56.34 78 GLU A C 1
ATOM 640 O O . GLU A 1 78 ? -17.615 8.566 5.395 1.00 56.34 78 GLU A O 1
ATOM 645 N N . THR A 1 79 ? -17.831 6.415 4.796 1.00 55.44 79 THR A N 1
ATOM 646 C CA . THR A 1 79 ? -17.618 6.708 3.375 1.00 55.44 79 THR A CA 1
ATOM 647 C C . THR A 1 79 ? -18.813 7.550 2.939 1.00 55.44 79 THR A C 1
ATOM 649 O O . THR A 1 79 ? -19.935 7.087 3.159 1.00 55.44 79 THR A O 1
ATOM 652 N N . PRO A 1 80 ? -18.628 8.760 2.377 1.00 51.31 80 PRO A N 1
ATOM 653 C CA . PRO A 1 80 ? -19.757 9.581 1.974 1.00 51.31 80 PRO A CA 1
ATOM 654 C C . PRO A 1 80 ? -20.601 8.757 1.007 1.00 51.31 80 PRO A C 1
ATOM 656 O O . PRO A 1 80 ? -20.140 8.377 -0.072 1.00 51.31 80 PRO A O 1
ATOM 659 N N . GLN A 1 81 ? -21.808 8.400 1.445 1.00 45.38 81 GLN A N 1
ATOM 660 C CA . GLN A 1 81 ? -22.752 7.697 0.598 1.00 45.38 81 GLN A CA 1
ATOM 661 C C . GLN A 1 81 ? -23.069 8.648 -0.550 1.00 45.38 81 GLN A C 1
ATOM 663 O O . GLN A 1 81 ? -23.516 9.773 -0.330 1.00 45.38 81 GLN A O 1
ATOM 668 N N . ILE A 1 82 ? -22.776 8.223 -1.778 1.00 46.16 82 ILE A N 1
ATOM 669 C CA . ILE A 1 82 ? -23.260 8.931 -2.955 1.00 46.16 82 ILE A CA 1
ATOM 670 C C . ILE A 1 82 ? -24.768 8.700 -2.958 1.00 46.16 82 ILE A C 1
ATOM 672 O O . ILE A 1 82 ? -25.244 7.641 -3.360 1.00 46.16 82 ILE A O 1
ATOM 676 N N . HIS A 1 83 ? -25.516 9.666 -2.438 1.00 44.56 83 HIS A N 1
ATOM 677 C CA . HIS A 1 83 ? -26.951 9.709 -2.634 1.00 44.56 83 HIS A CA 1
ATOM 678 C C . HIS A 1 83 ? -27.185 10.295 -4.022 1.00 44.56 83 HIS A C 1
ATOM 680 O O . HIS A 1 83 ? -27.101 11.508 -4.214 1.00 44.56 83 HIS A O 1
ATOM 686 N N . SER A 1 84 ? -27.435 9.428 -5.001 1.00 42.59 84 SER A N 1
ATOM 687 C CA . SER A 1 84 ? -28.094 9.851 -6.228 1.00 42.59 84 SER A CA 1
ATOM 688 C C . SER A 1 84 ? -29.579 10.003 -5.908 1.00 42.59 84 SER A C 1
ATOM 690 O O . SER A 1 84 ? -30.295 9.030 -5.669 1.00 42.59 84 SER A O 1
ATOM 692 N N . VAL A 1 85 ? -30.049 11.245 -5.830 1.00 47.62 85 VAL A N 1
ATOM 693 C CA . VAL A 1 85 ? -31.488 11.514 -5.754 1.00 47.62 85 VAL A CA 1
ATOM 694 C C . VAL A 1 85 ? -31.965 11.702 -7.184 1.00 47.62 85 VAL A C 1
ATOM 696 O O . VAL A 1 85 ? -31.668 12.715 -7.814 1.00 47.62 85 VAL A O 1
ATOM 699 N N . ALA A 1 86 ? -32.671 10.705 -7.716 1.00 41.69 86 ALA A N 1
ATOM 700 C CA . ALA A 1 86 ? -33.331 10.820 -9.007 1.00 41.69 86 ALA A CA 1
ATOM 701 C C . ALA A 1 86 ? -34.624 11.626 -8.826 1.00 41.69 86 ALA A C 1
ATOM 703 O O . ALA A 1 86 ? -35.643 11.096 -8.388 1.00 41.69 86 ALA A O 1
ATOM 704 N N . ALA A 1 87 ? -34.579 12.916 -9.152 1.00 44.41 87 ALA A N 1
ATOM 705 C CA . ALA A 1 87 ? -35.769 13.743 -9.295 1.00 44.41 87 ALA A CA 1
ATOM 706 C C . ALA A 1 87 ? -35.827 14.265 -10.736 1.00 44.41 87 ALA A C 1
ATOM 708 O O . ALA A 1 87 ? -34.927 14.961 -11.198 1.00 44.41 87 ALA A O 1
ATOM 709 N N . ASN A 1 88 ? -36.895 13.910 -11.451 1.00 50.44 88 ASN A N 1
ATOM 710 C CA . ASN A 1 88 ? -37.286 14.493 -12.740 1.00 50.44 88 ASN A CA 1
ATOM 711 C C . ASN A 1 88 ? -36.214 14.452 -13.852 1.00 50.44 88 ASN A C 1
ATOM 713 O O . ASN A 1 88 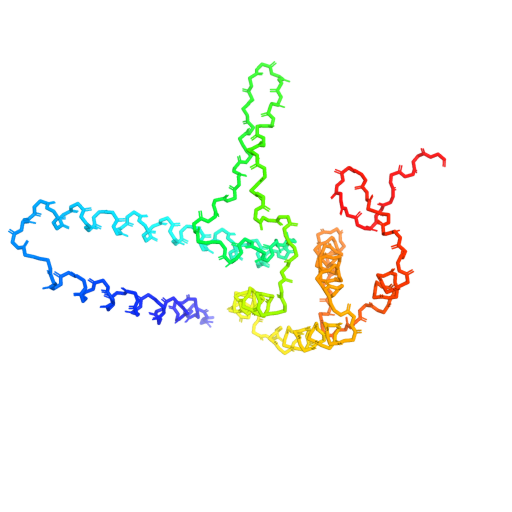? -36.072 15.406 -14.611 1.00 50.44 88 ASN A O 1
ATOM 717 N N . GLY A 1 89 ? -35.469 13.347 -13.966 1.00 55.72 89 GLY A N 1
ATOM 718 C CA . GLY A 1 89 ? -34.485 13.149 -15.042 1.00 55.72 89 GLY A CA 1
ATOM 719 C C . GLY A 1 89 ? -33.139 13.853 -14.832 1.00 55.72 89 GLY A C 1
ATOM 720 O O . GLY A 1 89 ? -32.291 13.796 -15.717 1.00 55.72 89 GLY A O 1
ATOM 721 N N . LEU A 1 90 ? -32.923 14.478 -13.668 1.00 46.16 90 LEU A N 1
ATOM 722 C CA . LEU A 1 90 ? -31.642 15.053 -13.270 1.00 46.16 90 LEU A CA 1
ATOM 723 C C . LEU A 1 90 ? -31.023 14.182 -12.165 1.00 46.16 90 LEU A C 1
ATOM 725 O O . LEU A 1 90 ? -31.531 14.131 -11.045 1.00 46.16 90 LEU A O 1
ATOM 729 N N . GLU A 1 91 ? -29.935 13.473 -12.473 1.00 45.47 91 GLU A N 1
ATOM 730 C CA . GLU A 1 91 ? -29.145 12.773 -11.455 1.00 45.47 91 GLU A CA 1
ATOM 731 C C . GLU A 1 91 ? -28.283 13.791 -10.702 1.00 45.47 91 GLU A C 1
ATOM 733 O O . GLU A 1 91 ? -27.221 14.211 -11.164 1.00 45.47 91 GLU A O 1
ATOM 738 N N . LEU A 1 92 ? -28.745 14.213 -9.525 1.00 44.12 92 LEU A N 1
ATOM 739 C CA . LEU A 1 92 ? -27.940 15.026 -8.622 1.00 44.12 92 LEU A CA 1
ATOM 740 C C . LEU A 1 92 ? -27.092 14.102 -7.749 1.00 44.12 92 LEU A C 1
ATOM 742 O O . LEU A 1 92 ? -27.575 13.518 -6.778 1.00 44.12 92 LEU A O 1
ATOM 746 N N . ASN A 1 93 ? -25.811 13.982 -8.099 1.00 49.00 93 ASN A N 1
ATOM 747 C CA . ASN A 1 93 ? -24.805 13.369 -7.240 1.00 49.00 93 ASN A CA 1
ATOM 748 C C . ASN A 1 93 ? -24.459 14.345 -6.113 1.00 49.00 93 ASN A C 1
ATOM 750 O O . ASN A 1 93 ? -23.616 15.229 -6.277 1.00 49.00 93 ASN A O 1
ATOM 754 N N . ILE A 1 94 ? -25.105 14.194 -4.957 1.00 49.31 94 ILE A N 1
ATOM 755 C CA . ILE A 1 94 ? -24.738 14.951 -3.760 1.00 49.31 94 ILE A CA 1
ATOM 756 C C . ILE A 1 94 ? -23.513 14.265 -3.151 1.00 49.31 94 ILE A C 1
ATOM 758 O O . ILE A 1 94 ? -23.616 13.426 -2.259 1.00 49.31 94 ILE A O 1
ATOM 762 N N . SER A 1 95 ? -22.324 14.589 -3.663 1.00 54.03 95 SER A N 1
ATOM 763 C CA . SER A 1 95 ? -21.082 14.217 -2.991 1.00 54.03 95 SER A CA 1
ATOM 764 C C . SER A 1 95 ? -20.944 15.085 -1.741 1.00 54.03 95 SER A C 1
ATOM 766 O O . SER A 1 95 ? -20.719 16.294 -1.848 1.00 54.03 95 SER A O 1
ATOM 768 N N . GLY A 1 96 ? -21.088 14.490 -0.554 1.00 55.66 96 GLY A N 1
ATOM 769 C CA . GLY A 1 96 ? -20.717 15.155 0.696 1.00 55.66 96 GLY A CA 1
ATOM 770 C C . GLY A 1 96 ? -19.288 15.702 0.604 1.00 55.66 96 GLY A C 1
ATOM 771 O O . GLY A 1 96 ? -18.449 15.124 -0.093 1.00 55.66 96 GLY A O 1
ATOM 772 N N . LYS A 1 97 ? -19.007 16.835 1.266 1.00 54.56 97 LYS A N 1
ATOM 773 C CA . LYS A 1 97 ? -17.661 17.431 1.252 1.00 54.56 97 LYS A CA 1
ATOM 774 C C . LYS A 1 97 ? -16.625 16.352 1.609 1.00 54.56 97 LYS A C 1
ATOM 776 O O . LYS A 1 97 ? -16.790 15.707 2.647 1.00 54.56 97 LYS A O 1
ATOM 781 N N . PRO A 1 98 ? -15.581 16.149 0.784 1.00 63.25 98 PRO A N 1
ATOM 782 C CA . PRO A 1 98 ? -14.562 15.156 1.078 1.00 63.25 98 PRO A CA 1
ATOM 783 C C . PRO A 1 98 ? -13.891 15.513 2.404 1.00 63.25 98 PRO A C 1
ATOM 785 O O . PRO A 1 98 ? -13.485 16.657 2.615 1.00 63.25 98 PRO A O 1
ATOM 788 N N . ASP A 1 99 ? -13.815 14.536 3.306 1.00 68.06 99 ASP A N 1
ATOM 789 C CA . ASP A 1 99 ? -13.203 14.723 4.616 1.00 68.06 99 ASP A CA 1
ATOM 790 C C . ASP A 1 99 ? -11.738 15.158 4.425 1.00 68.06 99 ASP A C 1
ATOM 792 O O . ASP A 1 99 ? -10.956 14.418 3.815 1.00 68.06 99 ASP A O 1
ATOM 796 N N . PRO A 1 100 ? -11.335 16.343 4.923 1.00 74.25 100 PRO A N 1
ATOM 797 C CA . PRO A 1 100 ? -9.998 16.881 4.687 1.00 74.25 100 PRO A CA 1
ATOM 798 C C . PRO A 1 100 ? -8.891 15.958 5.215 1.00 74.25 100 PRO A C 1
ATOM 800 O O . PRO A 1 100 ? -7.772 15.982 4.701 1.00 74.25 100 PRO A O 1
ATOM 803 N N . ARG A 1 101 ? -9.200 15.085 6.185 1.00 76.88 101 ARG A N 1
ATOM 804 C CA . ARG A 1 101 ? -8.262 14.097 6.736 1.00 76.88 101 ARG A CA 1
ATOM 805 C C . ARG A 1 101 ? -7.842 13.036 5.717 1.00 76.88 101 ARG A C 1
ATOM 807 O O . ARG A 1 101 ? -6.813 12.400 5.923 1.00 76.88 101 ARG A O 1
ATOM 814 N N . LEU A 1 102 ? -8.592 12.853 4.629 1.00 80.00 102 LEU A N 1
ATOM 815 C CA . LEU A 1 102 ? -8.285 11.896 3.558 1.00 80.00 102 LEU A CA 1
ATOM 816 C C . LEU A 1 102 ? -7.276 12.426 2.538 1.00 80.00 102 LEU A C 1
ATOM 818 O O . LEU A 1 102 ? -6.686 11.635 1.803 1.00 80.00 102 LEU A O 1
ATOM 822 N N . ASN A 1 103 ? -7.081 13.745 2.486 1.00 80.00 103 ASN A N 1
ATOM 823 C CA . ASN A 1 103 ? -6.182 14.388 1.527 1.00 80.00 103 ASN A CA 1
ATOM 824 C C . ASN A 1 103 ? -4.742 14.500 2.042 1.00 80.00 103 ASN A C 1
ATOM 826 O O . ASN A 1 103 ? -3.856 14.923 1.301 1.00 80.00 103 ASN A O 1
ATOM 830 N N . ARG A 1 104 ? -4.491 14.131 3.301 1.00 84.56 104 ARG A N 1
ATOM 831 C CA . ARG A 1 104 ? -3.157 14.222 3.899 1.00 84.56 104 ARG A CA 1
ATOM 832 C C . ARG A 1 104 ? -2.252 13.080 3.436 1.00 84.56 104 ARG A C 1
ATOM 834 O O . ARG A 1 104 ? -2.712 11.954 3.237 1.00 84.56 104 ARG A O 1
ATOM 841 N N . LYS A 1 105 ? -0.949 13.356 3.348 1.00 89.44 105 LYS A N 1
ATOM 842 C CA . LYS A 1 105 ? 0.064 12.301 3.262 1.00 89.44 105 LYS A CA 1
ATOM 843 C C . LYS A 1 105 ? 0.207 11.627 4.625 1.00 89.44 105 LYS A C 1
ATOM 845 O O . LYS A 1 105 ? 0.230 12.313 5.648 1.00 89.44 105 LYS A O 1
ATOM 850 N N . LEU A 1 106 ? 0.254 10.299 4.642 1.00 92.44 106 LEU A N 1
ATOM 851 C CA . LEU A 1 106 ? 0.537 9.566 5.872 1.00 92.44 106 LEU A CA 1
ATOM 852 C C . LEU A 1 106 ? 2.032 9.641 6.170 1.00 92.44 106 LEU A C 1
ATOM 854 O O . LEU A 1 106 ? 2.854 9.560 5.262 1.00 92.44 106 LEU A O 1
ATOM 858 N N . THR A 1 107 ? 2.383 9.765 7.447 1.00 95.31 107 THR A N 1
ATOM 859 C CA . THR A 1 107 ? 3.754 9.488 7.899 1.00 95.31 107 THR A CA 1
ATOM 860 C C . THR A 1 107 ? 4.055 7.994 7.766 1.00 95.31 107 THR A C 1
ATOM 862 O O . THR A 1 107 ? 3.133 7.179 7.708 1.00 95.31 107 THR A O 1
ATOM 865 N N . ILE A 1 108 ? 5.332 7.597 7.763 1.00 96.44 108 ILE A N 1
ATOM 866 C CA . ILE A 1 108 ? 5.700 6.176 7.639 1.00 96.44 108 ILE A CA 1
ATOM 867 C C . ILE A 1 108 ? 5.077 5.309 8.748 1.00 96.44 108 ILE A C 1
ATOM 869 O O . ILE A 1 108 ? 4.577 4.221 8.485 1.00 96.44 108 ILE A O 1
ATOM 873 N N . GLN A 1 109 ? 4.992 5.826 9.976 1.00 96.25 109 GLN A N 1
ATOM 874 C CA . GLN A 1 109 ? 4.374 5.121 11.106 1.00 96.25 109 GLN A CA 1
ATOM 875 C C . GLN A 1 109 ? 2.861 4.942 10.924 1.00 96.25 109 GLN A C 1
ATOM 877 O O . GLN A 1 109 ? 2.293 3.888 11.216 1.00 96.25 109 GLN A O 1
ATOM 882 N N . GLU A 1 110 ? 2.191 5.970 10.409 1.00 94.50 110 GLU A N 1
ATOM 883 C CA . GLU A 1 110 ? 0.769 5.900 10.083 1.00 94.50 110 GLU A CA 1
ATOM 884 C C . GLU A 1 110 ? 0.500 4.958 8.916 1.00 94.50 110 GLU A C 1
ATOM 886 O O . GLU A 1 110 ? -0.476 4.207 8.959 1.00 94.50 110 GLU A O 1
ATOM 891 N N . PHE A 1 111 ? 1.379 4.965 7.913 1.00 96.56 111 PHE A N 1
ATOM 892 C CA . PHE A 1 111 ? 1.339 4.025 6.808 1.00 96.56 111 PHE A CA 1
ATOM 893 C C . PHE A 1 111 ? 1.457 2.589 7.316 1.00 96.56 111 PHE A C 1
ATOM 895 O O . PHE A 1 111 ? 0.543 1.816 7.062 1.00 96.56 111 PHE A O 1
ATOM 902 N N . ILE A 1 112 ? 2.484 2.243 8.102 1.00 96.50 112 ILE A N 1
ATOM 903 C CA . ILE A 1 112 ? 2.662 0.888 8.660 1.00 96.50 112 ILE A CA 1
ATOM 904 C C . ILE A 1 112 ? 1.415 0.461 9.446 1.00 96.50 112 ILE A C 1
ATOM 906 O O . ILE A 1 112 ? 0.902 -0.646 9.288 1.00 96.50 112 ILE A O 1
ATOM 910 N N . LYS A 1 113 ? 0.846 1.363 10.254 1.00 93.81 113 LYS A N 1
ATOM 911 C CA . LYS A 1 113 ? -0.375 1.075 11.016 1.00 93.81 113 LYS A CA 1
ATOM 912 C C . LYS A 1 113 ? -1.589 0.828 10.113 1.00 93.81 113 LYS A C 1
ATOM 914 O O . LYS A 1 113 ? -2.363 -0.100 10.366 1.00 93.81 113 LYS A O 1
ATOM 919 N N . ALA A 1 114 ? -1.793 1.661 9.094 1.00 92.62 114 ALA A N 1
ATOM 920 C CA . ALA A 1 114 ? -2.912 1.541 8.163 1.00 92.62 114 ALA A CA 1
ATOM 921 C C . ALA A 1 114 ? -2.757 0.315 7.255 1.00 92.62 114 ALA A C 1
ATOM 923 O O . ALA A 1 114 ? -3.681 -0.490 7.119 1.00 92.62 114 ALA A O 1
ATOM 924 N N . PHE A 1 115 ? -1.567 0.138 6.693 1.00 95.31 115 PHE A N 1
ATOM 925 C CA . PHE A 1 115 ? -1.217 -0.968 5.825 1.00 95.31 115 PHE A CA 1
ATOM 926 C C . PHE A 1 115 ? -1.238 -2.297 6.583 1.00 95.31 115 PHE A C 1
ATOM 928 O O . PHE A 1 115 ? -1.790 -3.268 6.085 1.00 95.31 115 PHE A O 1
ATOM 935 N N . GLY A 1 116 ? -0.832 -2.335 7.853 1.00 93.31 116 GLY A N 1
ATOM 936 C CA . GLY A 1 116 ? -1.009 -3.505 8.714 1.00 93.31 116 GLY A CA 1
ATOM 937 C C . GLY A 1 116 ? -2.476 -3.929 8.886 1.00 93.31 116 GLY A C 1
ATOM 938 O O . GLY A 1 116 ? -2.776 -5.125 8.948 1.00 93.31 116 GLY A O 1
ATOM 939 N N . LYS A 1 117 ? -3.432 -2.985 8.916 1.00 90.25 117 LYS A N 1
ATOM 940 C CA . LYS A 1 117 ? -4.872 -3.319 8.876 1.00 90.25 117 LYS A CA 1
ATOM 941 C C . LYS A 1 117 ? -5.269 -3.887 7.512 1.00 90.25 117 LYS A C 1
ATOM 943 O O . LYS A 1 117 ? -5.955 -4.906 7.465 1.00 90.25 117 LYS A O 1
ATOM 948 N N . PHE A 1 118 ? -4.804 -3.272 6.424 1.00 92.25 118 PHE A N 1
ATOM 949 C CA . PHE A 1 118 ? -5.024 -3.762 5.061 1.00 92.25 118 PHE A CA 1
ATOM 950 C C . PHE A 1 118 ? -4.492 -5.194 4.874 1.00 92.25 118 PHE A C 1
ATOM 952 O O . PHE A 1 118 ? -5.242 -6.077 4.455 1.00 92.25 118 PHE A O 1
ATOM 959 N N . LYS A 1 119 ? -3.244 -5.463 5.286 1.00 92.94 119 LYS A N 1
ATOM 960 C CA . LYS A 1 119 ? -2.606 -6.787 5.253 1.00 92.94 119 LYS A CA 1
ATOM 961 C C . LYS A 1 119 ? -3.412 -7.826 6.011 1.00 92.94 119 LYS A C 1
ATOM 963 O O . LYS A 1 119 ? -3.635 -8.913 5.485 1.00 92.94 119 LYS A O 1
ATOM 968 N N . ARG A 1 120 ? -3.872 -7.504 7.226 1.00 90.38 120 ARG A N 1
ATOM 969 C CA . ARG A 1 120 ? -4.706 -8.412 8.032 1.00 90.38 120 ARG A CA 1
ATOM 970 C C . ARG A 1 120 ? -5.995 -8.790 7.305 1.00 90.38 120 ARG A C 1
ATOM 972 O O . ARG A 1 120 ? -6.336 -9.968 7.261 1.00 90.38 120 ARG A O 1
ATOM 979 N N . VAL A 1 121 ? -6.676 -7.821 6.693 1.00 88.69 121 VAL A N 1
ATOM 980 C CA . VAL A 1 121 ? -7.883 -8.086 5.896 1.00 88.69 121 VAL A CA 1
ATOM 981 C C . VAL A 1 121 ? -7.565 -8.959 4.684 1.00 88.69 121 VAL A C 1
ATOM 983 O O . VAL A 1 121 ? -8.193 -10.003 4.515 1.00 88.69 121 VAL A O 1
ATOM 986 N N . MET A 1 122 ? -6.573 -8.585 3.874 1.00 87.31 122 MET A N 1
ATOM 987 C CA . MET A 1 122 ? -6.228 -9.326 2.659 1.00 87.31 122 MET A CA 1
ATOM 988 C C . MET A 1 122 ? -5.791 -10.762 2.979 1.00 87.31 122 MET A C 1
ATOM 990 O O . MET A 1 122 ? -6.283 -11.707 2.370 1.00 87.31 122 MET A O 1
ATOM 994 N N . SER A 1 123 ? -4.945 -10.937 3.996 1.00 90.00 123 SER A N 1
ATOM 995 C CA . SER A 1 123 ? -4.408 -12.245 4.401 1.00 90.00 123 SER A CA 1
ATOM 996 C C . SER A 1 123 ? -5.454 -13.144 5.061 1.00 90.00 123 SER A C 1
ATOM 998 O O . SER A 1 123 ? -5.280 -14.356 5.092 1.00 90.00 123 SER A O 1
ATOM 1000 N N . SER A 1 124 ? -6.552 -12.579 5.578 1.00 87.94 124 SER A N 1
ATOM 1001 C CA . SER A 1 124 ? -7.656 -13.384 6.119 1.00 87.94 124 SER A CA 1
ATOM 1002 C C . SER A 1 124 ? -8.427 -14.150 5.038 1.00 87.94 124 SER A C 1
ATOM 1004 O O . SER A 1 124 ? -9.042 -15.170 5.339 1.00 87.94 124 SER A O 1
ATOM 1006 N N . VAL A 1 125 ? -8.385 -13.670 3.790 1.00 89.00 125 VAL A N 1
ATOM 1007 C CA . VAL A 1 125 ? -9.047 -14.293 2.629 1.00 89.00 125 VAL A CA 1
ATOM 1008 C C . VAL A 1 125 ? -8.035 -14.953 1.696 1.00 89.00 125 VAL A C 1
ATOM 1010 O O . VAL A 1 125 ? -8.309 -16.016 1.148 1.00 89.00 125 VAL A O 1
ATOM 1013 N N . TYR A 1 126 ? -6.854 -14.352 1.551 1.00 88.31 126 TYR A N 1
ATOM 1014 C CA . TYR A 1 126 ? -5.768 -14.826 0.699 1.00 88.31 126 TYR A CA 1
ATOM 1015 C C . TYR A 1 126 ? -4.470 -14.956 1.516 1.00 88.31 126 TYR A C 1
ATOM 1017 O O . TYR A 1 126 ? -3.607 -14.079 1.425 1.00 88.31 126 TYR A O 1
ATOM 1025 N N . PRO A 1 127 ? -4.315 -16.022 2.326 1.00 89.12 127 PRO A N 1
ATOM 1026 C CA . PRO A 1 127 ? -3.149 -16.203 3.196 1.00 89.12 127 PRO A CA 1
ATOM 1027 C C . PRO A 1 127 ? -1.818 -16.174 2.440 1.00 89.12 127 PRO A C 1
ATOM 1029 O O . PRO A 1 127 ? -0.849 -15.589 2.919 1.00 89.12 127 PRO A O 1
ATOM 1032 N N . ASP A 1 128 ? -1.801 -16.715 1.220 1.00 90.81 128 ASP A N 1
ATOM 1033 C CA . ASP A 1 128 ? -0.607 -16.806 0.371 1.00 90.81 128 ASP A CA 1
ATOM 1034 C C . ASP A 1 128 ? -0.054 -15.433 -0.038 1.00 90.81 128 ASP A C 1
ATOM 1036 O O . ASP A 1 128 ? 1.124 -15.299 -0.358 1.00 90.81 128 ASP A O 1
ATOM 1040 N N . ARG A 1 129 ? -0.882 -14.379 0.023 1.00 89.56 129 ARG A N 1
ATOM 1041 C CA . ARG A 1 129 ? -0.455 -13.005 -0.274 1.00 89.56 129 ARG A CA 1
ATOM 1042 C C . ARG A 1 129 ? 0.270 -12.335 0.887 1.00 89.56 129 ARG A C 1
ATOM 1044 O O . ARG A 1 129 ? 0.741 -11.213 0.734 1.00 89.56 129 ARG A O 1
ATOM 1051 N N . ARG A 1 130 ? 0.365 -12.971 2.059 1.00 93.50 130 ARG A N 1
ATOM 1052 C CA . ARG A 1 130 ? 0.984 -12.334 3.226 1.00 93.50 130 ARG A CA 1
ATOM 1053 C C . ARG A 1 130 ? 2.450 -11.979 2.975 1.00 93.50 130 ARG A C 1
ATOM 1055 O O . ARG A 1 130 ? 2.823 -10.836 3.203 1.00 93.50 130 ARG A O 1
ATOM 1062 N N . ALA A 1 131 ? 3.232 -12.918 2.443 1.00 95.06 131 ALA A N 1
ATOM 1063 C CA . ALA A 1 131 ? 4.647 -12.699 2.139 1.00 95.06 131 ALA A CA 1
ATOM 1064 C C . ALA A 1 131 ? 4.852 -11.602 1.079 1.00 95.06 131 ALA A C 1
ATOM 1066 O O . ALA A 1 131 ? 5.730 -10.759 1.225 1.00 95.06 131 ALA A O 1
ATOM 1067 N N . GLU A 1 132 ? 3.996 -11.574 0.051 1.00 95.94 132 GLU A N 1
ATOM 1068 C CA . GLU A 1 132 ? 3.982 -10.532 -0.986 1.00 95.94 132 GLU A CA 1
ATOM 1069 C C . GLU A 1 132 ? 3.781 -9.133 -0.379 1.00 95.94 132 GLU A C 1
ATOM 1071 O O . GLU A 1 132 ? 4.487 -8.186 -0.718 1.00 95.94 132 GLU A O 1
ATOM 1076 N N . LEU A 1 133 ? 2.822 -9.007 0.542 1.00 96.00 133 LEU A N 1
ATOM 1077 C CA . LEU A 1 133 ? 2.495 -7.736 1.182 1.00 96.00 133 LEU A CA 1
ATOM 1078 C C . LEU A 1 133 ? 3.502 -7.329 2.260 1.00 96.00 133 LEU A C 1
ATOM 1080 O O . LEU A 1 133 ? 3.693 -6.137 2.478 1.00 96.00 133 LEU A O 1
ATOM 1084 N N . ASP A 1 134 ? 4.121 -8.284 2.951 1.00 97.44 134 ASP A N 1
ATOM 1085 C CA . ASP A 1 134 ? 5.207 -7.995 3.889 1.00 97.44 134 ASP A CA 1
ATOM 1086 C C . ASP A 1 134 ? 6.428 -7.448 3.126 1.00 97.44 134 ASP A C 1
ATOM 1088 O O . ASP A 1 134 ? 6.917 -6.379 3.477 1.00 97.44 134 ASP A O 1
ATOM 1092 N N . ALA A 1 135 ? 6.799 -8.060 1.993 1.00 97.62 135 ALA A N 1
ATOM 1093 C CA . ALA A 1 135 ? 7.859 -7.544 1.121 1.00 97.62 135 ALA A CA 1
ATOM 1094 C C . ALA A 1 135 ? 7.559 -6.132 0.580 1.00 97.62 135 ALA A C 1
ATOM 1096 O O . ALA A 1 135 ? 8.456 -5.298 0.479 1.00 97.62 135 ALA A O 1
ATOM 1097 N N . TYR A 1 136 ? 6.296 -5.836 0.257 1.00 97.94 136 TYR A N 1
ATOM 1098 C CA . TYR A 1 136 ? 5.895 -4.484 -0.140 1.00 97.94 136 TYR A CA 1
ATOM 1099 C C . TYR A 1 136 ? 6.019 -3.463 1.000 1.00 97.94 136 TYR A C 1
ATOM 1101 O O . TYR A 1 136 ? 6.383 -2.316 0.756 1.00 97.94 136 TYR A O 1
ATOM 1109 N N . GLU A 1 137 ? 5.695 -3.844 2.239 1.00 97.69 137 GLU A N 1
ATOM 1110 C CA . GLU A 1 137 ? 5.855 -2.955 3.396 1.00 97.69 137 GLU A CA 1
ATOM 1111 C C . GLU A 1 137 ? 7.329 -2.604 3.621 1.00 97.69 137 GLU A C 1
ATOM 1113 O O . GLU A 1 137 ? 7.639 -1.423 3.780 1.00 97.69 137 GLU A O 1
ATOM 1118 N N . ASP A 1 138 ? 8.219 -3.599 3.549 1.00 97.56 138 ASP A N 1
ATOM 1119 C CA . ASP A 1 138 ? 9.671 -3.405 3.648 1.00 97.56 138 ASP A CA 1
ATOM 1120 C C . ASP A 1 138 ? 10.179 -2.467 2.543 1.00 97.56 138 ASP A C 1
ATOM 1122 O O . ASP A 1 138 ? 10.905 -1.509 2.804 1.00 97.56 138 ASP A O 1
ATOM 1126 N N . GLU A 1 139 ? 9.705 -2.663 1.313 1.00 96.69 139 GLU A N 1
ATOM 1127 C CA . GLU A 1 139 ? 10.033 -1.803 0.179 1.00 96.69 139 GLU A CA 1
ATOM 1128 C C . GLU A 1 139 ? 9.565 -0.349 0.384 1.00 96.69 139 GLU A C 1
ATOM 1130 O O . GLU A 1 139 ? 10.286 0.597 0.069 1.00 96.69 139 GLU A O 1
ATOM 1135 N N . ILE A 1 140 ? 8.374 -0.134 0.949 1.00 97.56 140 ILE A N 1
ATOM 1136 C CA . ILE A 1 140 ? 7.895 1.216 1.273 1.00 97.56 140 ILE A CA 1
ATOM 1137 C C . ILE A 1 140 ? 8.741 1.866 2.374 1.00 97.56 140 ILE A C 1
ATOM 1139 O O . ILE A 1 140 ? 9.006 3.071 2.304 1.00 97.56 140 ILE A O 1
ATOM 1143 N N . ILE A 1 141 ? 9.177 1.093 3.371 1.00 97.12 141 ILE A N 1
ATOM 1144 C CA . ILE A 1 141 ? 10.089 1.572 4.416 1.00 97.12 141 ILE A CA 1
ATOM 1145 C C . ILE A 1 141 ? 11.413 2.018 3.787 1.00 97.12 141 ILE A C 1
ATOM 1147 O O . ILE A 1 141 ? 11.873 3.125 4.072 1.00 97.12 141 ILE A O 1
ATOM 1151 N N . ASP A 1 142 ? 11.973 1.230 2.870 1.00 95.94 142 ASP A N 1
ATOM 1152 C CA . ASP A 1 142 ? 13.189 1.594 2.143 1.00 95.94 142 ASP A CA 1
ATOM 1153 C C . ASP A 1 142 ? 13.000 2.878 1.328 1.00 95.94 142 ASP A C 1
ATOM 1155 O O . ASP A 1 142 ? 13.783 3.821 1.463 1.00 95.94 142 ASP A O 1
ATOM 1159 N N . ILE A 1 143 ? 11.924 2.984 0.542 1.00 94.62 143 ILE A N 1
ATOM 1160 C CA . ILE A 1 143 ? 11.617 4.205 -0.222 1.00 94.62 143 ILE A CA 1
ATOM 1161 C C . ILE A 1 143 ? 11.478 5.412 0.717 1.00 94.62 143 ILE A C 1
ATOM 1163 O O . ILE A 1 143 ? 11.978 6.491 0.395 1.00 94.62 143 ILE A O 1
ATOM 1167 N N . SER A 1 144 ? 10.853 5.249 1.887 1.00 95.88 144 SER A N 1
ATOM 1168 C CA . SER A 1 144 ? 10.749 6.315 2.889 1.00 95.88 144 SER A CA 1
ATOM 1169 C C . SER A 1 144 ? 12.114 6.735 3.432 1.00 95.88 144 SER A C 1
ATOM 1171 O O . SER A 1 144 ? 12.328 7.925 3.666 1.00 95.88 144 SER A O 1
ATOM 1173 N N . ASN A 1 145 ? 13.034 5.791 3.634 1.00 94.19 145 ASN A N 1
ATOM 1174 C CA . ASN A 1 145 ? 14.379 6.075 4.132 1.00 94.19 145 ASN A CA 1
ATOM 1175 C C . ASN A 1 145 ? 15.220 6.845 3.102 1.00 94.19 145 ASN A C 1
ATOM 1177 O O . ASN A 1 145 ? 15.956 7.756 3.475 1.00 94.19 145 ASN A O 1
ATOM 1181 N N . PHE A 1 146 ? 15.093 6.519 1.812 1.00 92.81 146 PHE A N 1
ATOM 1182 C CA . PHE A 1 146 ? 15.866 7.171 0.748 1.00 92.81 146 PHE A CA 1
ATOM 1183 C C . PHE A 1 146 ? 15.244 8.476 0.237 1.00 92.81 146 PHE A C 1
ATOM 1185 O O . PHE A 1 146 ? 15.971 9.398 -0.132 1.00 92.81 146 PHE A O 1
ATOM 1192 N N . TYR A 1 147 ? 13.913 8.562 0.189 1.00 92.06 147 TYR A N 1
ATOM 1193 C CA . TYR A 1 147 ? 13.197 9.629 -0.521 1.00 92.06 147 TYR A CA 1
ATOM 1194 C C . TYR A 1 147 ? 12.209 10.413 0.351 1.00 92.06 147 TYR A C 1
ATOM 1196 O O . TYR A 1 147 ? 11.500 11.282 -0.164 1.00 92.06 147 TYR A O 1
ATOM 1204 N N . GLY A 1 148 ? 12.158 10.142 1.658 1.00 91.31 148 GLY A N 1
ATOM 1205 C CA . GLY A 1 148 ? 11.279 10.842 2.590 1.00 91.31 148 GLY A CA 1
ATOM 1206 C C . GLY A 1 148 ? 9.803 10.613 2.268 1.00 91.31 148 GLY A C 1
ATOM 1207 O O . GLY A 1 148 ? 9.398 9.510 1.915 1.00 91.31 148 GLY A O 1
ATOM 1208 N N . ASP A 1 149 ? 8.987 11.663 2.349 1.00 90.62 149 ASP A N 1
ATOM 1209 C CA . ASP A 1 149 ? 7.524 11.606 2.200 1.00 90.62 149 ASP A CA 1
ATOM 1210 C C . ASP A 1 149 ? 7.027 11.133 0.817 1.00 90.62 149 ASP A C 1
ATOM 1212 O O . ASP A 1 149 ? 5.853 10.781 0.664 1.00 90.62 149 ASP A O 1
ATOM 1216 N N . ARG A 1 150 ? 7.915 11.073 -0.183 1.00 90.75 150 ARG A N 1
ATOM 1217 C CA . ARG A 1 150 ? 7.618 10.588 -1.540 1.00 90.75 150 ARG A CA 1
ATOM 1218 C C . ARG A 1 150 ? 7.189 9.124 -1.584 1.00 90.75 150 ARG A C 1
ATOM 1220 O O . ARG A 1 150 ? 6.526 8.725 -2.541 1.00 90.75 150 ARG A O 1
ATOM 1227 N N . PHE A 1 151 ? 7.497 8.335 -0.549 1.00 94.69 151 PHE A N 1
ATOM 1228 C CA . PHE A 1 151 ? 6.998 6.960 -0.433 1.00 94.69 151 PHE A CA 1
ATOM 1229 C C . PHE A 1 151 ? 5.469 6.902 -0.537 1.00 94.69 151 PHE A C 1
ATOM 1231 O O . PHE A 1 151 ? 4.918 5.962 -1.110 1.00 94.69 151 PHE A O 1
ATOM 1238 N N . TYR A 1 152 ? 4.773 7.913 -0.003 1.00 94.62 152 TYR A N 1
ATOM 1239 C CA . TYR A 1 152 ? 3.317 7.901 0.030 1.00 94.62 152 TYR A CA 1
ATOM 1240 C C . TYR A 1 152 ? 2.717 8.233 -1.338 1.00 94.62 152 TYR A C 1
ATOM 1242 O O . TYR A 1 152 ? 1.702 7.652 -1.722 1.00 94.62 15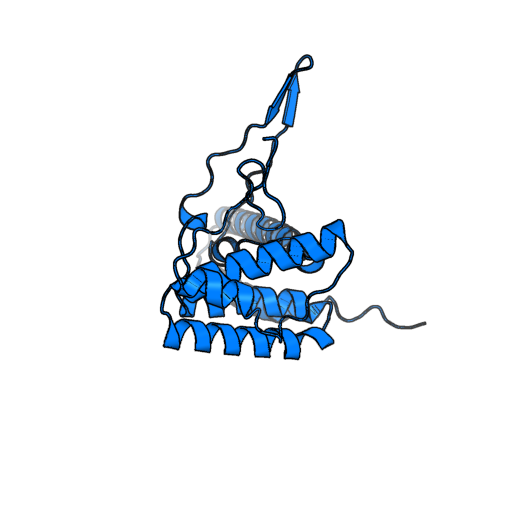2 TYR A O 1
ATOM 1250 N N . ASP A 1 153 ? 3.371 9.103 -2.110 1.00 92.44 153 ASP A N 1
ATOM 1251 C CA . ASP A 1 153 ? 2.989 9.358 -3.501 1.00 92.44 153 ASP A CA 1
ATOM 1252 C C . ASP A 1 153 ? 3.204 8.102 -4.356 1.00 92.44 153 ASP A C 1
ATOM 1254 O O . ASP A 1 153 ? 2.331 7.736 -5.145 1.00 92.44 153 ASP A O 1
ATOM 1258 N N . TYR A 1 154 ? 4.310 7.383 -4.125 1.00 94.44 154 TYR A N 1
ATOM 1259 C CA . TYR A 1 154 ? 4.565 6.090 -4.762 1.00 94.44 154 TYR A CA 1
ATOM 1260 C C . TYR A 1 154 ? 3.479 5.077 -4.423 1.00 94.44 154 TYR A C 1
ATOM 1262 O O . TYR A 1 154 ? 2.883 4.499 -5.331 1.00 94.44 154 TYR A O 1
ATOM 1270 N N . HIS A 1 155 ? 3.151 4.920 -3.139 1.00 95.06 155 HIS A N 1
ATOM 1271 C CA . HIS A 1 155 ? 2.089 4.020 -2.709 1.00 95.06 155 HIS A CA 1
ATOM 1272 C C . HIS A 1 155 ? 0.747 4.339 -3.379 1.00 95.06 155 HIS A C 1
ATOM 1274 O O . HIS A 1 155 ? 0.111 3.436 -3.923 1.00 95.06 155 HIS A O 1
ATOM 1280 N N . LYS A 1 156 ? 0.327 5.611 -3.382 1.00 92.81 156 LYS A N 1
ATOM 1281 C CA . LYS A 1 156 ? -0.948 6.025 -3.985 1.00 92.81 156 LYS A CA 1
ATOM 1282 C C . LYS A 1 156 ? -1.028 5.650 -5.459 1.00 92.81 156 LYS A C 1
ATOM 1284 O O . LYS A 1 156 ? -2.019 5.073 -5.897 1.00 92.81 156 LYS A O 1
ATOM 1289 N N . LEU A 1 157 ? 0.011 5.970 -6.224 1.00 91.50 157 LEU A N 1
ATOM 1290 C CA . LEU A 1 157 ? 0.022 5.705 -7.660 1.00 91.50 157 LEU A CA 1
ATOM 1291 C C . LEU A 1 157 ? 0.133 4.202 -7.949 1.00 91.50 157 LEU A C 1
ATOM 1293 O O . LEU A 1 157 ? -0.546 3.700 -8.843 1.00 91.50 157 LEU A O 1
ATOM 1297 N N . PHE A 1 158 ? 0.922 3.472 -7.157 1.00 94.38 158 PHE A N 1
ATOM 1298 C CA . PHE A 1 158 ? 1.063 2.022 -7.263 1.00 94.38 158 PHE A CA 1
ATOM 1299 C C . PHE A 1 158 ? -0.255 1.294 -6.960 1.00 94.38 158 PHE A C 1
ATOM 1301 O O . PHE A 1 158 ? -0.662 0.402 -7.709 1.00 94.38 158 PHE A O 1
ATOM 1308 N N . SER A 1 159 ? -0.949 1.695 -5.890 1.00 93.12 159 SER A N 1
ATOM 1309 C CA . SER A 1 159 ? -2.254 1.153 -5.493 1.00 93.12 159 SER A CA 1
ATOM 1310 C C . SER A 1 159 ? -3.313 1.424 -6.562 1.00 93.12 159 SER A C 1
ATOM 1312 O O . SER A 1 159 ? -3.963 0.488 -7.033 1.00 93.12 159 SER A O 1
ATOM 1314 N N . ALA A 1 160 ? -3.413 2.671 -7.038 1.00 89.06 160 ALA A N 1
ATOM 1315 C CA . ALA A 1 160 ? -4.352 3.052 -8.090 1.00 89.06 160 ALA A CA 1
ATOM 1316 C C . ALA A 1 160 ? -4.106 2.275 -9.395 1.00 89.06 160 ALA A C 1
ATOM 1318 O O . ALA A 1 160 ? -5.045 1.741 -9.989 1.00 89.06 160 ALA A O 1
ATOM 1319 N N . LYS A 1 161 ? -2.838 2.143 -9.813 1.00 90.06 161 LYS A N 1
ATOM 1320 C CA . LYS A 1 161 ? -2.438 1.336 -10.977 1.00 90.06 161 LYS A CA 1
ATOM 1321 C C . LYS A 1 161 ? -2.810 -0.136 -10.791 1.00 90.06 161 LYS A C 1
ATOM 1323 O O . LYS A 1 161 ? -3.372 -0.747 -11.697 1.00 90.06 161 LYS A O 1
ATOM 1328 N N . SER A 1 162 ? -2.548 -0.701 -9.613 1.00 90.19 162 SER A N 1
ATOM 1329 C CA . SER A 1 162 ? -2.878 -2.095 -9.296 1.00 90.19 162 SER A CA 1
ATOM 1330 C C . SER A 1 162 ? -4.382 -2.363 -9.3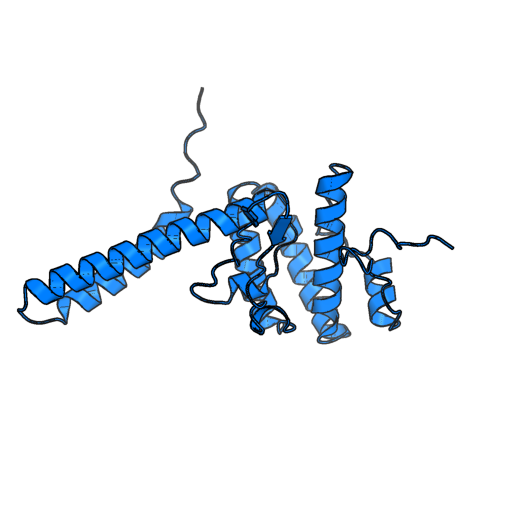44 1.00 90.19 162 SER A C 1
ATOM 1332 O O . SER A 1 162 ? -4.814 -3.355 -9.933 1.00 90.19 162 SER A O 1
ATOM 1334 N N . ALA A 1 163 ? -5.186 -1.462 -8.777 1.00 87.50 163 ALA A N 1
ATOM 1335 C CA . ALA A 1 163 ? -6.641 -1.559 -8.801 1.00 87.50 163 ALA A CA 1
ATOM 1336 C C . ALA A 1 163 ? -7.204 -1.421 -10.227 1.00 87.50 163 ALA A C 1
ATOM 1338 O O . ALA A 1 163 ? -8.099 -2.178 -10.611 1.00 87.50 163 ALA A O 1
ATOM 1339 N N . ALA A 1 164 ? -6.665 -0.501 -11.036 1.00 84.25 164 ALA A N 1
ATOM 1340 C CA . ALA A 1 164 ? -7.051 -0.334 -12.438 1.00 84.25 164 ALA A CA 1
ATOM 1341 C C . ALA A 1 164 ? -6.759 -1.599 -13.263 1.00 84.25 164 ALA A C 1
ATOM 1343 O O . ALA A 1 164 ? -7.662 -2.133 -13.909 1.00 84.25 164 ALA A O 1
ATOM 1344 N N . LEU A 1 165 ? -5.545 -2.152 -13.152 1.00 83.44 165 LEU A N 1
ATOM 1345 C CA . LEU A 1 165 ? -5.147 -3.387 -13.838 1.00 83.44 165 LEU A CA 1
ATOM 1346 C C . LEU A 1 165 ? -6.016 -4.587 -13.442 1.00 83.44 165 LEU A C 1
ATOM 1348 O O . LEU A 1 165 ? -6.416 -5.379 -14.304 1.00 83.44 165 LEU A O 1
ATOM 1352 N N . LEU A 1 166 ? -6.361 -4.704 -12.159 1.00 87.31 166 LEU A N 1
ATOM 1353 C CA . LEU A 1 166 ? -7.253 -5.756 -11.685 1.00 87.31 166 LEU A CA 1
ATOM 1354 C C . LEU A 1 166 ? -8.677 -5.583 -12.229 1.00 87.31 166 LEU A C 1
ATOM 1356 O O . LEU A 1 166 ? -9.308 -6.562 -12.632 1.00 87.31 166 LEU A O 1
ATOM 1360 N N . ARG A 1 167 ? -9.191 -4.351 -12.247 1.00 85.81 167 ARG A N 1
ATOM 1361 C CA . ARG A 1 167 ? -10.554 -4.042 -12.693 1.00 85.81 167 ARG A CA 1
ATOM 1362 C C . ARG A 1 167 ? -10.726 -4.229 -14.198 1.00 85.81 167 ARG A C 1
ATOM 1364 O O . ARG A 1 167 ? -11.693 -4.855 -14.619 1.00 85.81 167 ARG A O 1
ATOM 1371 N N . GLU A 1 168 ? -9.811 -3.678 -14.985 1.00 88.12 168 GLU A N 1
ATOM 1372 C CA . GLU A 1 168 ? -9.953 -3.549 -16.440 1.00 88.12 168 GLU A CA 1
ATOM 1373 C C . GLU A 1 168 ? -9.383 -4.752 -17.183 1.00 88.12 168 GLU A C 1
ATOM 1375 O O . GLU A 1 168 ? -9.940 -5.182 -18.189 1.00 88.12 168 GLU A O 1
ATOM 1380 N N . ARG A 1 169 ? -8.288 -5.324 -16.671 1.00 84.69 169 ARG A N 1
ATOM 1381 C CA . ARG A 1 169 ? -7.536 -6.385 -17.357 1.00 84.69 169 ARG A CA 1
ATOM 1382 C C . ARG A 1 169 ? -7.511 -7.702 -16.587 1.00 84.69 169 ARG A C 1
ATOM 1384 O O . ARG A 1 169 ? -6.938 -8.670 -17.075 1.00 84.69 169 ARG A O 1
ATOM 1391 N N . ARG A 1 170 ? -8.118 -7.758 -15.391 1.00 89.06 170 ARG A N 1
ATOM 1392 C CA . ARG A 1 170 ? -8.073 -8.918 -14.473 1.00 89.06 170 ARG A CA 1
ATOM 1393 C C . ARG A 1 170 ? -6.647 -9.343 -14.103 1.00 89.06 170 ARG A C 1
ATOM 1395 O O . ARG A 1 170 ? -6.424 -10.485 -13.707 1.00 89.06 170 ARG A O 1
ATOM 1402 N N . ILE A 1 171 ? -5.692 -8.418 -14.190 1.00 86.94 171 ILE A N 1
ATOM 1403 C CA . ILE A 1 171 ? -4.291 -8.673 -13.860 1.00 86.94 171 ILE A CA 1
ATOM 1404 C C . ILE A 1 171 ? -4.090 -8.424 -12.369 1.00 86.94 171 ILE A C 1
ATOM 1406 O O . ILE A 1 171 ? -4.335 -7.328 -11.868 1.00 86.94 171 ILE A O 1
ATOM 1410 N N . LYS A 1 172 ? -3.616 -9.448 -11.658 1.00 89.00 172 LYS A N 1
ATOM 1411 C CA . LYS A 1 172 ? -3.156 -9.311 -10.276 1.00 89.00 172 LYS A CA 1
ATOM 1412 C C . LYS A 1 172 ? -1.710 -8.831 -10.299 1.00 89.00 172 LYS A C 1
ATOM 1414 O O . LYS A 1 172 ? -0.833 -9.555 -10.761 1.00 89.00 172 LYS A O 1
ATOM 1419 N N . VAL A 1 173 ? -1.486 -7.606 -9.835 1.00 89.94 173 VAL A N 1
ATOM 1420 C CA . VAL A 1 173 ? -0.134 -7.076 -9.642 1.00 89.94 173 VAL A CA 1
ATOM 1421 C C . VAL A 1 173 ? 0.522 -7.814 -8.480 1.00 89.94 173 VAL A C 1
ATOM 1423 O O . VAL A 1 173 ? -0.128 -8.065 -7.469 1.00 89.94 173 VAL A O 1
ATOM 1426 N N . ASP A 1 174 ? 1.793 -8.154 -8.653 1.00 91.88 174 ASP A N 1
ATOM 1427 C CA . ASP A 1 174 ? 2.661 -8.711 -7.620 1.00 91.88 174 ASP A CA 1
ATOM 1428 C C . ASP A 1 174 ? 3.273 -7.555 -6.816 1.00 91.88 174 ASP A C 1
ATOM 1430 O O . ASP A 1 174 ? 4.150 -6.846 -7.312 1.00 91.88 174 ASP A O 1
ATOM 1434 N N . TRP A 1 175 ? 2.774 -7.336 -5.597 1.00 95.38 175 TRP A N 1
ATOM 1435 C CA . TRP A 1 175 ? 3.181 -6.221 -4.739 1.00 95.38 175 TRP A CA 1
ATOM 1436 C C . TRP A 1 175 ? 4.609 -6.380 -4.205 1.00 95.38 175 TRP A C 1
ATOM 1438 O O . TRP A 1 175 ? 5.205 -5.388 -3.805 1.00 95.38 175 TRP A O 1
ATOM 1448 N N . SER A 1 176 ? 5.209 -7.573 -4.276 1.00 93.50 176 SER A N 1
ATOM 1449 C CA . SER A 1 176 ? 6.612 -7.766 -3.881 1.00 93.50 176 SER A CA 1
ATOM 1450 C C . SER A 1 176 ? 7.607 -7.120 -4.852 1.00 93.50 176 SER A C 1
ATOM 1452 O O . SER A 1 176 ? 8.791 -6.980 -4.546 1.00 93.50 176 SER A O 1
ATOM 1454 N N . LYS A 1 177 ? 7.147 -6.719 -6.045 1.00 92.75 177 LYS A N 1
ATOM 1455 C CA . LYS A 1 177 ? 7.988 -6.139 -7.091 1.00 92.75 177 LYS A CA 1
ATOM 1456 C C . LYS A 1 177 ? 7.842 -4.626 -7.133 1.00 92.75 177 LYS A C 1
ATOM 1458 O O . LYS A 1 177 ? 6.787 -4.091 -7.466 1.00 92.75 177 LYS A O 1
ATOM 1463 N N . ARG A 1 178 ? 8.956 -3.940 -6.891 1.00 92.75 178 ARG A N 1
ATOM 1464 C CA . ARG A 1 178 ? 9.078 -2.493 -7.074 1.00 92.75 178 ARG A CA 1
ATOM 1465 C C . ARG A 1 178 ? 8.793 -2.089 -8.523 1.00 92.75 178 ARG A C 1
ATOM 1467 O O . ARG A 1 178 ? 9.460 -2.562 -9.447 1.00 92.75 178 ARG A O 1
ATOM 1474 N N . ASP A 1 179 ? 7.888 -1.132 -8.706 1.00 93.25 179 ASP A N 1
ATOM 1475 C CA . ASP A 1 179 ? 7.666 -0.458 -9.985 1.00 93.25 179 ASP A CA 1
ATOM 1476 C C . ASP A 1 179 ? 8.731 0.635 -10.174 1.00 93.25 179 ASP A C 1
ATOM 1478 O O . ASP A 1 179 ? 8.632 1.746 -9.648 1.00 93.25 179 ASP A O 1
ATOM 1482 N N . ARG A 1 180 ? 9.814 0.279 -10.874 1.00 90.75 180 ARG A N 1
ATOM 1483 C CA . ARG A 1 180 ? 10.983 1.151 -11.061 1.00 90.75 180 ARG A CA 1
ATOM 1484 C C . ARG A 1 180 ? 10.654 2.398 -11.871 1.00 90.75 180 ARG A C 1
ATOM 1486 O O . ARG A 1 180 ? 11.175 3.464 -11.552 1.00 90.75 180 ARG A O 1
ATOM 1493 N N . ASP A 1 181 ? 9.791 2.266 -12.871 1.00 90.06 181 ASP A N 1
ATOM 1494 C CA . ASP A 1 181 ? 9.402 3.375 -13.741 1.00 90.06 181 ASP A CA 1
ATOM 1495 C C . ASP A 1 181 ? 8.564 4.380 -12.952 1.00 90.06 181 ASP A C 1
ATOM 1497 O O . ASP A 1 181 ? 8.816 5.585 -13.000 1.00 90.06 181 ASP A O 1
ATOM 1501 N N . LEU A 1 182 ? 7.628 3.878 -12.139 1.00 90.81 182 LEU A N 1
ATOM 1502 C CA . LEU A 1 182 ? 6.831 4.716 -11.254 1.00 90.81 182 LEU A CA 1
ATOM 1503 C C . LEU A 1 182 ? 7.693 5.426 -10.203 1.00 90.81 182 LEU A C 1
ATOM 1505 O O . LEU A 1 182 ? 7.527 6.624 -9.977 1.00 90.81 182 LEU A O 1
ATOM 1509 N N . LEU A 1 183 ? 8.625 4.710 -9.568 1.00 90.06 183 LEU A N 1
ATOM 1510 C CA . LEU A 1 183 ? 9.531 5.316 -8.595 1.00 90.06 183 LEU A CA 1
ATOM 1511 C C . LEU A 1 183 ? 10.422 6.374 -9.257 1.00 90.06 183 LEU A C 1
ATOM 1513 O O . LEU A 1 183 ? 10.561 7.472 -8.723 1.00 90.06 183 LEU A O 1
ATOM 1517 N N . SER A 1 184 ? 10.983 6.079 -10.433 1.00 89.00 184 SER A N 1
ATOM 1518 C CA . SER A 1 184 ? 11.807 7.022 -11.191 1.00 89.00 184 SER A CA 1
ATOM 1519 C C . SER A 1 184 ? 11.036 8.298 -11.523 1.00 89.00 184 SER A C 1
ATOM 1521 O O . SER A 1 184 ? 11.547 9.391 -11.288 1.00 89.00 184 SER A O 1
ATOM 1523 N N . LEU A 1 185 ? 9.781 8.173 -11.962 1.00 87.56 185 LEU A N 1
ATOM 1524 C CA . LEU A 1 185 ? 8.907 9.306 -12.262 1.00 87.56 185 LEU A CA 1
ATOM 1525 C C . LEU A 1 185 ? 8.717 10.233 -11.048 1.00 87.56 185 LEU A C 1
ATOM 1527 O O . LEU A 1 185 ? 8.841 11.452 -11.165 1.00 87.56 185 LEU A O 1
ATOM 1531 N N . ILE A 1 186 ? 8.482 9.656 -9.868 1.00 86.31 186 ILE A N 1
ATOM 1532 C CA . ILE A 1 186 ? 8.262 10.398 -8.615 1.00 86.31 186 ILE A CA 1
ATOM 1533 C C . ILE A 1 186 ? 9.561 11.024 -8.095 1.00 86.31 186 ILE A C 1
ATOM 1535 O O . ILE A 1 186 ? 9.569 12.146 -7.578 1.00 86.31 186 ILE A O 1
ATOM 1539 N N . VAL A 1 187 ? 10.684 10.318 -8.225 1.00 81.50 187 VAL A N 1
ATOM 1540 C CA . VAL A 1 187 ? 11.995 10.801 -7.773 1.00 81.50 187 VAL A CA 1
ATOM 1541 C C . VAL A 1 187 ? 12.519 11.910 -8.690 1.00 81.50 187 VAL A C 1
ATOM 1543 O O . VAL A 1 187 ? 13.020 12.921 -8.195 1.00 81.50 187 VAL A O 1
ATOM 1546 N N . ALA A 1 188 ? 12.321 11.791 -10.003 1.00 80.62 188 ALA A N 1
ATOM 1547 C CA . ALA A 1 188 ? 12.708 12.800 -10.987 1.00 80.62 188 ALA A CA 1
ATOM 1548 C C . ALA A 1 188 ? 11.851 14.081 -10.933 1.00 80.62 188 ALA A C 1
ATOM 1550 O O . ALA A 1 188 ? 12.154 15.045 -11.630 1.00 80.62 188 ALA A O 1
ATOM 1551 N N . GLY A 1 189 ? 10.786 14.111 -10.119 1.00 64.62 189 GLY A N 1
ATOM 1552 C CA . GLY A 1 189 ? 9.855 15.242 -10.056 1.00 64.62 189 GLY A CA 1
ATOM 1553 C C . GLY A 1 189 ? 9.001 15.383 -11.319 1.00 64.62 189 GLY A C 1
ATOM 1554 O O . GLY A 1 189 ? 8.471 16.461 -11.586 1.00 64.62 189 GLY A O 1
ATOM 1555 N N . GLY A 1 190 ? 8.876 14.312 -12.109 1.00 56.16 190 GLY A N 1
ATOM 1556 C 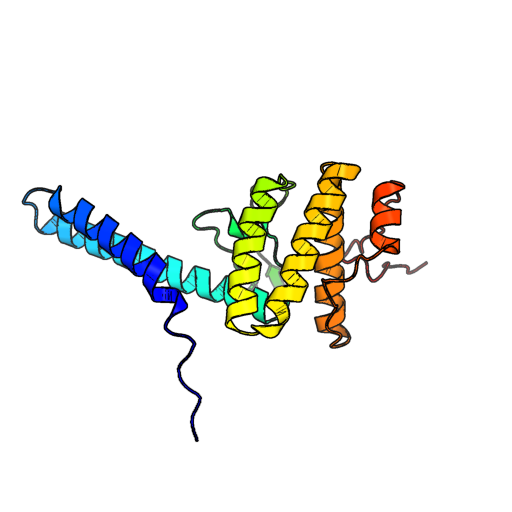CA . GLY A 1 190 ? 8.016 14.300 -13.280 1.00 56.16 190 GLY A CA 1
ATOM 1557 C C . GLY A 1 190 ? 6.560 14.411 -12.845 1.00 56.16 190 GLY A C 1
ATOM 1558 O O . GLY A 1 190 ? 6.082 13.605 -12.047 1.00 56.16 190 GLY A O 1
ATOM 1559 N N . ASN A 1 191 ? 5.843 15.410 -13.364 1.00 52.00 191 ASN A N 1
ATOM 1560 C CA . ASN A 1 191 ? 4.401 15.497 -13.172 1.00 52.00 191 ASN A CA 1
ATOM 1561 C C . ASN A 1 191 ? 3.764 14.233 -13.746 1.00 52.00 191 ASN A C 1
ATOM 1563 O O . ASN A 1 191 ? 3.788 13.994 -14.954 1.00 52.00 191 ASN A O 1
ATOM 1567 N N . VAL A 1 192 ? 3.200 13.416 -12.864 1.00 54.78 192 VAL A N 1
ATOM 1568 C CA . VAL A 1 192 ? 2.425 12.255 -13.269 1.00 54.78 192 VAL A CA 1
ATOM 1569 C C . VAL A 1 192 ? 1.140 12.787 -13.887 1.00 54.78 192 VAL A C 1
ATOM 1571 O O . VAL A 1 192 ? 0.299 13.345 -13.183 1.00 54.78 192 VAL A O 1
ATOM 1574 N N . ASN A 1 193 ? 1.013 12.678 -15.211 1.00 55.34 193 ASN A N 1
ATOM 1575 C CA . ASN A 1 193 ? -0.197 13.075 -15.922 1.00 55.34 193 ASN A CA 1
ATOM 1576 C C . ASN A 1 193 ? -1.341 12.147 -15.509 1.00 55.34 193 ASN A C 1
ATOM 1578 O O . ASN A 1 193 ? -1.570 11.105 -16.116 1.00 55.34 193 ASN A O 1
ATOM 1582 N N . VAL A 1 194 ? -2.042 12.523 -14.445 1.00 57.66 194 VAL A N 1
ATOM 1583 C CA . VAL A 1 194 ? -3.287 11.881 -14.041 1.00 57.66 194 VAL A CA 1
ATOM 1584 C C . VAL A 1 194 ? -4.408 12.355 -14.955 1.00 57.66 194 VAL A C 1
ATOM 1586 O O . VAL A 1 194 ? -4.505 13.536 -15.303 1.00 57.66 194 VAL A O 1
ATOM 1589 N N . CYS A 1 195 ? -5.275 11.431 -15.350 1.00 54.12 195 CYS A N 1
ATOM 1590 C CA . CYS A 1 195 ? -6.497 11.762 -16.057 1.00 54.12 195 CYS A CA 1
ATOM 1591 C C . CYS A 1 195 ? -7.300 12.787 -15.244 1.00 54.12 195 CYS A C 1
ATOM 1593 O O . CYS A 1 195 ? -7.694 12.510 -14.111 1.00 54.12 195 CYS A O 1
ATOM 1595 N N . LYS A 1 196 ? -7.610 13.950 -15.833 1.00 52.78 196 LYS A N 1
ATOM 1596 C CA . LYS A 1 196 ? -8.392 15.006 -15.161 1.00 52.78 196 LYS A CA 1
ATOM 1597 C C . LYS A 1 196 ? -9.826 14.580 -14.818 1.00 52.78 196 LYS A C 1
ATOM 1599 O O . LYS A 1 196 ? -10.475 15.248 -14.023 1.00 52.78 196 LYS A O 1
ATOM 1604 N N . ILE A 1 197 ? -10.317 13.496 -15.424 1.00 52.53 197 ILE A N 1
ATOM 1605 C CA . ILE A 1 197 ? -11.685 12.994 -15.245 1.00 52.53 197 ILE A CA 1
ATOM 1606 C C . ILE A 1 197 ? -11.757 11.966 -14.111 1.00 52.53 197 ILE A C 1
ATOM 1608 O O . ILE A 1 197 ? -12.678 12.017 -13.303 1.00 52.53 197 ILE A O 1
ATOM 1612 N N . CYS A 1 198 ? -10.803 11.035 -14.024 1.00 58.25 198 CYS A N 1
ATOM 1613 C CA . CYS A 1 198 ? -10.878 9.923 -13.067 1.00 58.25 198 CYS A CA 1
ATOM 1614 C C . CYS A 1 198 ? -9.662 9.791 -12.140 1.00 58.25 198 CYS A C 1
ATOM 1616 O O . CYS A 1 198 ? -9.604 8.844 -11.361 1.00 58.25 198 CYS A O 1
ATOM 1618 N N . ASN A 1 199 ? -8.694 10.710 -12.216 1.00 52.66 199 ASN A N 1
ATOM 1619 C CA . ASN A 1 199 ? -7.481 10.740 -11.391 1.00 52.66 199 ASN A CA 1
ATOM 1620 C C . ASN A 1 199 ? -6.588 9.483 -11.487 1.00 52.66 199 ASN A C 1
ATOM 1622 O O . ASN A 1 199 ? -5.735 9.259 -10.630 1.00 52.66 199 ASN A O 1
ATOM 1626 N N . LEU A 1 200 ? -6.766 8.666 -12.532 1.00 53.16 200 LEU A N 1
ATOM 1627 C CA . LEU A 1 200 ? -5.944 7.484 -12.801 1.00 53.16 200 LEU A CA 1
ATOM 1628 C C . LEU A 1 200 ? -4.744 7.844 -13.677 1.00 53.16 200 LEU A C 1
ATOM 1630 O O . LEU A 1 200 ? -4.807 8.762 -14.490 1.00 53.16 200 LEU A O 1
ATOM 1634 N N . VAL A 1 201 ? -3.667 7.079 -13.528 1.00 61.00 201 VAL A N 1
ATOM 1635 C CA . VAL A 1 201 ? -2.389 7.266 -14.239 1.00 61.00 201 VAL A CA 1
ATOM 1636 C C . VAL A 1 201 ? -2.325 6.489 -15.565 1.00 61.00 201 VAL A C 1
ATOM 1638 O O . VAL A 1 201 ? -1.397 6.660 -16.343 1.00 61.00 201 VAL A O 1
ATOM 1641 N N . ASP A 1 202 ? -3.294 5.604 -15.814 1.00 51.00 202 ASP A N 1
ATOM 1642 C CA . ASP A 1 202 ? -3.293 4.640 -16.932 1.00 51.00 202 ASP A CA 1
ATOM 1643 C C . ASP A 1 202 ? -3.698 5.273 -18.278 1.00 51.00 202 ASP A C 1
ATOM 1645 O O . ASP A 1 202 ? -3.446 4.725 -19.344 1.00 51.00 202 ASP A O 1
ATOM 1649 N N . HIS A 1 203 ? -4.308 6.459 -18.270 1.00 50.16 203 HIS A N 1
ATOM 1650 C CA . HIS A 1 203 ? -4.668 7.139 -19.511 1.00 50.16 203 HIS A CA 1
ATOM 1651 C C . HIS A 1 203 ? -4.590 8.654 -19.383 1.00 50.16 203 HIS A C 1
ATOM 1653 O O . HIS A 1 203 ? -4.896 9.240 -18.345 1.00 50.16 203 HIS A O 1
ATOM 1659 N N . THR A 1 204 ? -4.236 9.299 -20.487 1.00 44.97 204 THR A N 1
ATOM 1660 C CA . THR A 1 204 ? -4.417 10.731 -20.695 1.00 44.97 204 THR A CA 1
ATOM 1661 C C . THR A 1 204 ? -5.681 10.939 -21.526 1.00 44.97 204 THR A C 1
ATOM 1663 O O . THR A 1 204 ? -5.936 10.214 -22.483 1.00 44.97 204 THR A O 1
ATOM 1666 N N . THR A 1 205 ? -6.500 11.937 -21.188 1.00 45.28 205 THR A N 1
ATOM 1667 C CA . THR A 1 205 ? -7.651 12.362 -22.011 1.00 45.28 205 THR A CA 1
ATOM 1668 C C . THR A 1 205 ? -7.179 13.158 -23.228 1.00 45.28 205 THR A C 1
ATOM 1670 O O . THR A 1 205 ? -7.653 14.267 -23.472 1.00 45.28 205 THR A O 1
ATOM 1673 N N . ALA A 1 206 ? -6.179 12.646 -23.943 1.00 39.66 206 ALA A N 1
ATOM 1674 C CA . ALA A 1 206 ? -5.673 13.268 -25.150 1.00 39.66 206 ALA A CA 1
ATOM 1675 C C . ALA A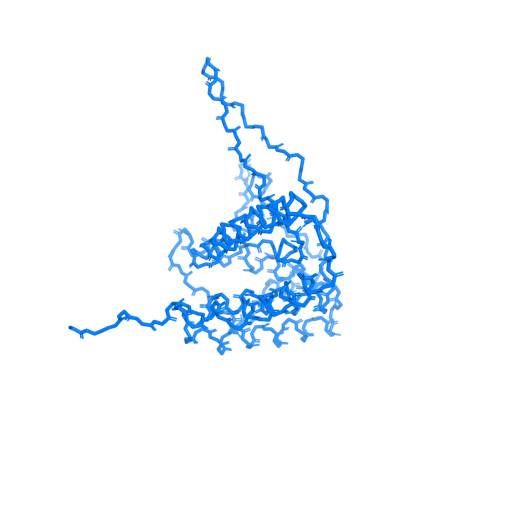 1 206 ? -6.681 13.034 -26.283 1.00 39.66 206 ALA A C 1
ATOM 1677 O O . ALA A 1 206 ? -6.598 12.064 -27.027 1.00 39.66 206 ALA A O 1
ATOM 1678 N N . PHE A 1 207 ? -7.656 13.935 -26.382 1.00 34.53 207 PHE A N 1
ATOM 1679 C CA . PHE A 1 207 ? -8.151 14.377 -27.677 1.00 34.53 207 PHE A CA 1
ATOM 1680 C C . PHE A 1 207 ? -7.454 15.701 -27.995 1.00 34.53 207 PHE A C 1
ATOM 1682 O O . PHE A 1 207 ? -7.887 16.755 -27.530 1.00 34.53 207 PHE A O 1
ATOM 1689 N N . SER A 1 208 ? -6.350 15.610 -28.735 1.00 32.84 208 SER A N 1
ATOM 1690 C CA . SER A 1 208 ? -5.786 16.661 -29.593 1.00 32.84 208 SER A CA 1
ATOM 1691 C C . SER A 1 208 ? -4.664 16.059 -30.425 1.00 32.84 208 SER A C 1
ATOM 1693 O O . SER A 1 208 ? -3.674 15.626 -29.790 1.00 32.84 208 SER A O 1
#

Secondary structure (DSSP, 8-state):
-----STTTTTHHHHHHHHHHHHHHHHTS-S-HHHHHHHHHHHHHHHHHHHHHHHHHHHHHHTT----GGGGTSTT------EEEEETTEEEEE-PPPPGGGSSPPPHHHHHHHHHHHHHHHHHH-GGGHHHHHHHHHHHHHHHHHHTTHHHHHHHHHHHHHHHHHHHH-----TTS--HHHHHHHHTT------TTT--SS------

Organism: Mytilus edulis (NCBI:txid6550)